Protein AF-A0AAI9SBZ5-F1 (afdb_monomer)

Mean predicted aligned error: 10.15 Å

Structure (mmCIF, N/CA/C/O backbone):
data_AF-A0AAI9SBZ5-F1
#
_entry.id   AF-A0AAI9SBZ5-F1
#
loop_
_atom_site.group_PDB
_atom_site.id
_atom_site.type_symbol
_atom_site.label_atom_id
_atom_site.label_alt_id
_atom_site.label_comp_id
_atom_site.label_asym_id
_atom_site.label_entity_id
_atom_site.label_seq_id
_atom_site.pdbx_PDB_ins_code
_atom_site.Cartn_x
_atom_site.Cartn_y
_atom_site.Cartn_z
_atom_site.occupancy
_atom_site.B_iso_or_equiv
_atom_site.auth_seq_id
_atom_site.auth_comp_id
_atom_site.auth_asym_id
_atom_site.auth_atom_id
_atom_site.pdbx_PDB_model_num
ATOM 1 N N . MET A 1 1 ? 6.860 -4.756 23.949 1.00 45.50 1 MET A N 1
ATOM 2 C CA . MET A 1 1 ? 6.058 -4.020 22.954 1.00 45.50 1 MET A CA 1
ATOM 3 C C . MET A 1 1 ? 4.605 -4.224 23.353 1.00 45.50 1 MET A C 1
ATOM 5 O O . MET A 1 1 ? 4.250 -5.373 23.582 1.00 45.50 1 MET A O 1
ATOM 9 N N . LEU A 1 2 ? 3.843 -3.156 23.608 1.00 44.38 2 LEU A N 1
ATOM 10 C CA . LEU A 1 2 ? 2.419 -3.269 23.959 1.00 44.38 2 LEU A CA 1
ATOM 11 C C . LEU A 1 2 ? 1.653 -3.797 22.742 1.00 44.38 2 LEU A C 1
ATOM 13 O O . LEU A 1 2 ? 1.823 -3.271 21.646 1.00 44.38 2 LEU A O 1
ATOM 17 N N . ASP A 1 3 ? 0.843 -4.833 22.937 1.00 57.66 3 ASP A N 1
ATOM 18 C CA . ASP A 1 3 ? -0.005 -5.394 21.890 1.00 57.66 3 ASP A CA 1
ATOM 19 C C . ASP A 1 3 ? -1.358 -4.677 21.885 1.00 57.66 3 ASP A C 1
ATOM 21 O O . ASP A 1 3 ? -2.302 -5.066 22.573 1.00 57.66 3 ASP A O 1
ATOM 25 N N . PHE A 1 4 ? -1.426 -3.578 21.136 1.00 56.62 4 PHE A N 1
ATOM 26 C CA . PHE A 1 4 ? -2.618 -2.738 21.043 1.00 56.62 4 PHE A CA 1
ATOM 27 C C . PHE A 1 4 ? -3.773 -3.382 20.268 1.00 56.62 4 PHE A C 1
ATOM 29 O O . PHE A 1 4 ? -4.880 -2.847 20.298 1.00 56.62 4 PHE A O 1
ATOM 36 N N . SER 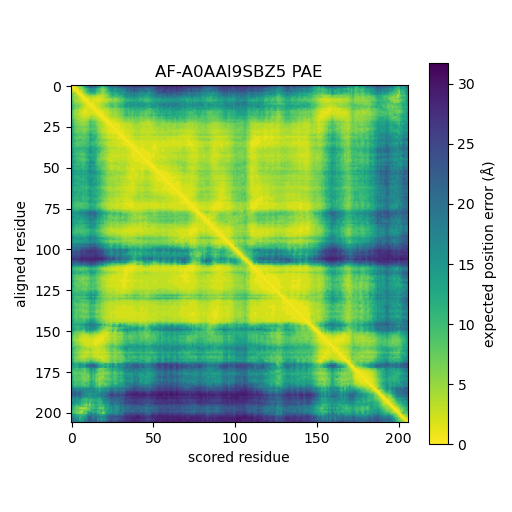A 1 5 ? -3.570 -4.552 19.648 1.00 60.62 5 SER A N 1
ATOM 37 C CA . SER A 1 5 ? -4.677 -5.339 19.091 1.00 60.62 5 SER A CA 1
ATOM 38 C C . SER A 1 5 ? -5.675 -5.788 20.174 1.00 60.62 5 SER A C 1
ATOM 40 O O . SER A 1 5 ? -6.826 -6.105 19.871 1.00 60.62 5 SER A O 1
ATOM 42 N N . HIS A 1 6 ? -5.268 -5.729 21.449 1.00 65.62 6 HIS A N 1
ATOM 43 C CA . HIS A 1 6 ? -6.081 -6.054 22.620 1.00 65.62 6 HIS A CA 1
ATOM 44 C C . HIS A 1 6 ? -6.719 -4.845 23.318 1.00 65.62 6 HIS A C 1
ATOM 46 O O . HIS A 1 6 ? -7.415 -5.027 24.316 1.00 65.62 6 HIS A O 1
ATOM 52 N N . TYR A 1 7 ? -6.505 -3.622 22.828 1.00 66.75 7 TYR A N 1
ATOM 53 C CA . TYR A 1 7 ? -6.977 -2.400 23.484 1.00 66.75 7 TYR A CA 1
ATOM 54 C C . TYR A 1 7 ? -8.002 -1.656 22.626 1.00 66.75 7 TYR A C 1
ATOM 56 O O . TYR A 1 7 ? -8.009 -1.752 21.395 1.00 66.75 7 TYR A O 1
ATOM 64 N N . ALA A 1 8 ? -8.885 -0.918 23.293 1.00 72.94 8 ALA A N 1
ATOM 65 C CA . ALA A 1 8 ? -9.834 -0.016 22.661 1.00 72.94 8 ALA A CA 1
ATOM 66 C C . ALA A 1 8 ? -9.993 1.265 23.489 1.00 72.94 8 ALA A C 1
ATOM 68 O O . ALA A 1 8 ? -9.807 1.267 24.709 1.00 72.94 8 ALA A O 1
ATOM 69 N N . LEU A 1 9 ? -10.352 2.344 22.802 1.00 73.94 9 LEU A N 1
ATOM 70 C CA . LEU A 1 9 ? -10.737 3.614 23.398 1.00 73.94 9 LEU A CA 1
ATOM 71 C C . LEU A 1 9 ? -12.258 3.732 23.377 1.00 73.94 9 LEU A C 1
ATOM 73 O O . LEU A 1 9 ? -12.892 3.444 22.362 1.00 73.94 9 LEU A O 1
ATOM 77 N N . TYR A 1 10 ? -12.830 4.168 24.493 1.00 75.06 10 TYR A N 1
ATOM 78 C CA . TYR A 1 10 ? -14.265 4.404 24.634 1.00 75.06 10 TYR A CA 1
ATOM 79 C C . TYR A 1 10 ? -14.520 5.878 24.893 1.00 75.06 10 TYR A C 1
ATOM 81 O O . TYR A 1 10 ? -13.834 6.477 25.723 1.00 75.06 10 TYR A O 1
ATOM 89 N N . ASP A 1 11 ? -15.514 6.444 24.214 1.00 71.75 11 ASP A N 1
ATOM 90 C CA . ASP A 1 11 ? -15.977 7.786 24.550 1.00 71.75 11 ASP A CA 1
ATOM 91 C C . ASP A 1 11 ? -16.523 7.824 25.989 1.00 71.75 11 ASP A C 1
ATOM 93 O O . ASP A 1 11 ? -16.971 6.817 26.547 1.00 71.75 11 ASP A O 1
ATOM 97 N N . SER A 1 12 ? -16.520 9.007 26.602 1.00 69.88 12 SER A N 1
ATOM 98 C CA . SER A 1 12 ? -16.965 9.196 27.990 1.00 69.88 12 SER A CA 1
ATOM 99 C C . SER A 1 12 ? -18.407 8.735 28.247 1.00 69.88 12 SER A C 1
ATOM 101 O O . SER A 1 12 ? -18.726 8.268 29.343 1.00 69.88 12 SER A O 1
ATOM 103 N N . ALA A 1 13 ? -19.275 8.815 27.233 1.00 76.19 13 ALA A N 1
ATOM 104 C CA . ALA A 1 13 ? -20.656 8.347 27.299 1.00 76.19 13 ALA A CA 1
ATOM 105 C C . ALA A 1 13 ? -20.814 6.832 27.048 1.00 76.19 13 ALA A C 1
ATOM 107 O O . ALA A 1 13 ? -21.916 6.308 27.216 1.00 76.19 13 ALA A O 1
ATOM 1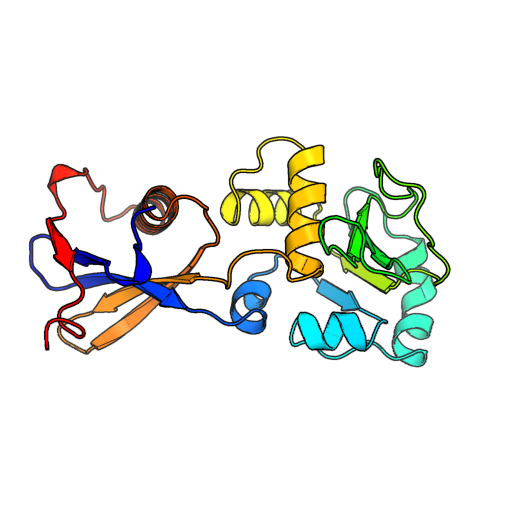08 N N . ARG A 1 14 ? -19.737 6.121 26.679 1.00 78.44 14 ARG A N 1
ATOM 109 C CA . ARG A 1 14 ? -19.717 4.696 26.302 1.00 78.44 14 ARG A CA 1
ATOM 110 C C . ARG A 1 14 ? -20.734 4.341 25.219 1.00 78.44 14 ARG A C 1
ATOM 112 O O . ARG A 1 14 ? -21.387 3.300 25.271 1.00 78.44 14 ARG A O 1
ATOM 119 N N . THR A 1 15 ? -20.860 5.219 24.236 1.00 80.38 15 THR A N 1
ATOM 120 C CA . THR A 1 15 ? -21.692 5.024 23.048 1.00 80.38 15 THR A CA 1
ATOM 121 C C . THR A 1 15 ? -20.878 4.585 21.839 1.00 80.38 15 THR A C 1
ATOM 123 O O . THR A 1 15 ? -21.418 3.948 20.939 1.00 80.38 15 THR A O 1
ATOM 126 N N . MET A 1 16 ? -19.576 4.861 21.829 1.00 81.75 16 MET A N 1
ATOM 127 C CA . MET A 1 16 ? -18.678 4.574 20.723 1.00 81.75 16 MET A CA 1
ATOM 128 C C . MET A 1 16 ? -17.388 3.916 21.210 1.00 81.75 16 MET A C 1
ATOM 130 O O . MET A 1 16 ? -16.866 4.218 22.284 1.00 81.75 16 MET A O 1
ATOM 134 N N . ARG A 1 17 ? -16.856 3.018 20.382 1.00 83.69 17 ARG A N 1
ATOM 135 C CA . ARG A 1 17 ? -15.583 2.330 20.605 1.00 83.69 17 ARG A CA 1
ATOM 136 C C . ARG A 1 17 ? -14.678 2.522 19.402 1.00 83.69 17 ARG A C 1
ATOM 138 O O . ARG A 1 17 ? -15.061 2.161 18.292 1.00 83.69 17 ARG A O 1
ATOM 145 N N . LEU A 1 18 ? -13.473 3.022 19.636 1.00 78.44 18 LEU A N 1
ATOM 146 C CA . LEU A 1 18 ? -12.398 3.055 18.656 1.00 78.44 18 LEU A CA 1
ATOM 147 C C . LEU A 1 18 ? -11.423 1.908 18.958 1.00 78.44 18 LEU A C 1
ATOM 149 O O . LEU A 1 18 ? -10.797 1.887 20.019 1.00 78.44 18 LEU A O 1
ATOM 153 N N . SER A 1 19 ? -11.312 0.933 18.058 1.00 79.06 19 SER A N 1
ATOM 154 C CA . SER A 1 19 ? -10.429 -0.231 18.222 1.00 79.06 19 SER A CA 1
ATOM 155 C C . SER A 1 19 ? -9.527 -0.446 17.014 1.00 79.06 19 SER A C 1
ATOM 157 O O . SER A 1 19 ? -9.854 -0.029 15.907 1.00 79.06 19 SER A O 1
ATOM 159 N N . LEU A 1 20 ? -8.383 -1.101 17.220 1.00 78.06 20 LEU A N 1
ATOM 160 C CA . LEU A 1 20 ? -7.529 -1.564 16.126 1.00 78.06 20 LEU A CA 1
ATOM 161 C C . LEU A 1 20 ? -7.879 -3.001 15.767 1.00 78.06 20 LEU A C 1
ATOM 163 O O . LEU A 1 20 ? -7.735 -3.895 16.600 1.00 78.06 20 LEU A O 1
ATOM 167 N N . GLU A 1 21 ? -8.309 -3.224 14.532 1.00 79.88 21 GLU A N 1
ATOM 168 C CA . GLU A 1 21 ? -8.659 -4.545 14.012 1.00 79.88 21 GLU A CA 1
ATOM 169 C C . GLU A 1 21 ? -7.714 -4.961 12.881 1.00 79.88 21 GLU A C 1
ATOM 171 O O . GLU A 1 21 ? -7.281 -4.104 12.108 1.00 79.88 21 GLU A O 1
ATOM 17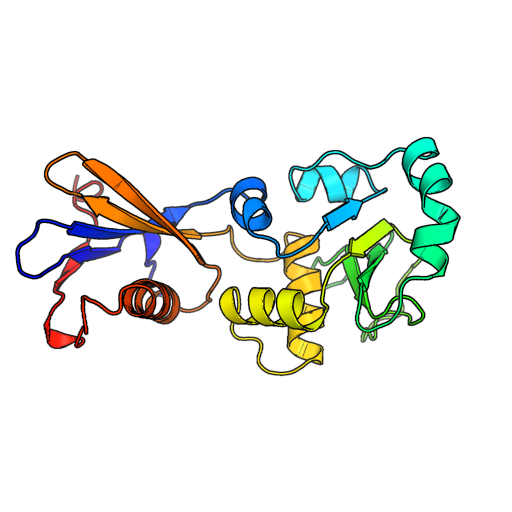6 N N . PRO A 1 22 ? -7.392 -6.258 12.730 1.00 76.62 22 PRO A N 1
ATOM 177 C CA . PRO A 1 22 ? -6.674 -6.742 11.561 1.00 76.62 22 PRO A CA 1
ATOM 178 C C . PRO A 1 22 ? -7.433 -6.411 10.274 1.00 76.62 22 PRO A C 1
ATOM 180 O O . PRO A 1 22 ? -8.653 -6.534 10.183 1.00 76.62 22 PRO A O 1
ATOM 183 N N . MET A 1 23 ? -6.688 -6.042 9.247 1.00 78.00 23 MET A N 1
ATOM 184 C CA . MET A 1 23 ? -7.193 -5.721 7.924 1.00 78.00 23 MET A CA 1
ATOM 185 C C . MET A 1 23 ? -6.448 -6.567 6.880 1.00 78.00 23 MET A C 1
ATOM 187 O O . MET A 1 23 ? -5.359 -7.091 7.117 1.00 78.00 23 MET A O 1
ATOM 191 N N . THR A 1 24 ? -7.041 -6.744 5.702 1.00 78.56 24 THR A N 1
ATOM 192 C CA . THR A 1 24 ? -6.391 -7.385 4.548 1.00 78.56 24 THR A CA 1
ATOM 193 C C . THR A 1 24 ? -5.631 -6.363 3.697 1.00 78.56 24 THR A C 1
ATOM 195 O O . THR A 1 24 ? -5.916 -5.167 3.718 1.00 78.56 24 THR A O 1
ATOM 1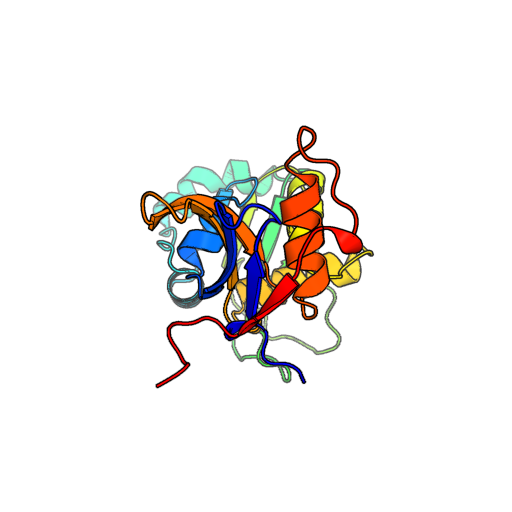98 N N . ARG A 1 25 ? -4.658 -6.810 2.891 1.00 78.50 25 ARG A N 1
ATOM 199 C CA . ARG A 1 25 ? -3.960 -5.907 1.953 1.00 78.50 25 ARG A CA 1
ATOM 200 C C . ARG A 1 25 ? -4.906 -5.296 0.922 1.00 78.50 25 ARG A C 1
ATOM 202 O O . ARG A 1 25 ? -4.781 -4.111 0.651 1.00 78.50 25 ARG A O 1
ATOM 209 N N . THR A 1 26 ? -5.877 -6.060 0.431 1.00 80.94 26 THR A N 1
ATOM 210 C CA . THR A 1 26 ? -6.901 -5.563 -0.494 1.00 80.94 26 THR A CA 1
ATOM 211 C C . THR A 1 26 ? -7.697 -4.408 0.111 1.00 80.94 26 THR A C 1
ATOM 213 O O . THR A 1 26 ? -7.870 -3.388 -0.542 1.00 80.94 26 THR A O 1
ATOM 216 N N . GLN A 1 27 ? -8.124 -4.522 1.374 1.00 80.19 27 GLN A N 1
ATOM 217 C CA . GLN A 1 27 ? -8.826 -3.435 2.071 1.00 80.19 27 GLN A CA 1
ATOM 218 C C . GLN A 1 27 ? -7.941 -2.194 2.254 1.00 80.19 27 GLN A C 1
ATOM 220 O O . GLN A 1 27 ? -8.405 -1.082 2.045 1.00 80.19 27 GLN A O 1
ATOM 225 N N . MET A 1 28 ? -6.662 -2.376 2.591 1.00 80.50 28 MET A N 1
ATOM 226 C CA . MET A 1 28 ? -5.713 -1.266 2.727 1.00 80.50 28 MET A CA 1
ATOM 227 C C . MET A 1 28 ? -5.476 -0.541 1.394 1.00 80.50 28 MET A C 1
ATOM 229 O O . MET A 1 28 ? -5.396 0.682 1.364 1.00 80.50 28 MET A O 1
ATOM 233 N N . LEU A 1 29 ? -5.355 -1.289 0.294 1.00 84.00 29 LEU A N 1
ATOM 234 C CA . LEU A 1 29 ? -5.126 -0.734 -1.042 1.00 84.00 29 LEU A CA 1
ATOM 235 C C . LEU A 1 29 ? -6.395 -0.149 -1.678 1.00 84.00 29 LEU A C 1
ATOM 237 O O . LEU A 1 29 ? -6.288 0.526 -2.694 1.00 84.00 29 LEU A O 1
ATOM 241 N N . ALA A 1 30 ? -7.576 -0.372 -1.096 1.00 83.38 30 ALA A N 1
ATOM 242 C CA . ALA A 1 30 ? -8.823 0.201 -1.602 1.00 83.38 30 ALA A CA 1
ATOM 243 C C . ALA A 1 30 ? -8.851 1.740 -1.523 1.00 83.38 30 ALA A C 1
ATOM 245 O O . ALA A 1 30 ? -9.545 2.362 -2.320 1.00 83.38 30 ALA A O 1
ATOM 246 N N . ASP A 1 31 ? -8.088 2.338 -0.598 1.00 81.31 31 ASP A N 1
ATOM 247 C CA . ASP A 1 31 ? -7.909 3.796 -0.460 1.00 81.31 31 ASP A CA 1
ATOM 248 C C . ASP A 1 31 ? -6.599 4.295 -1.105 1.00 81.31 31 ASP A C 1
ATOM 250 O O . ASP A 1 31 ? -6.110 5.381 -0.797 1.00 81.31 31 ASP A O 1
ATOM 254 N N . PHE A 1 32 ? -5.957 3.489 -1.960 1.00 88.50 32 PHE A N 1
ATOM 255 C CA . PHE A 1 32 ? -4.760 3.938 -2.667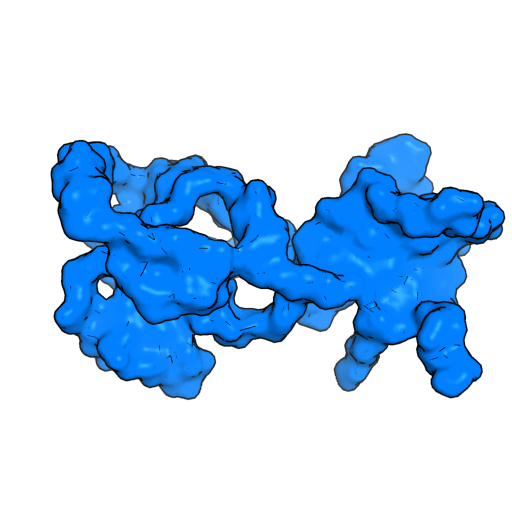 1.00 88.50 32 PHE A CA 1
ATOM 256 C C . PHE A 1 32 ? -5.128 5.085 -3.634 1.00 88.50 32 PHE A C 1
ATOM 258 O O . PHE A 1 32 ? -6.029 4.903 -4.457 1.00 88.50 32 PHE A O 1
ATOM 265 N N . PRO A 1 33 ? -4.456 6.253 -3.577 1.00 90.50 33 PRO A N 1
ATOM 266 C CA . PRO A 1 33 ? -4.822 7.435 -4.360 1.00 90.50 33 PRO A CA 1
ATOM 267 C C . PRO A 1 33 ? -4.266 7.345 -5.789 1.00 90.50 33 PRO A C 1
ATOM 269 O O . PRO A 1 33 ? -3.404 8.119 -6.203 1.00 90.50 33 PRO A O 1
ATOM 272 N N . GLY A 1 34 ? -4.721 6.346 -6.539 1.00 92.69 34 GLY A N 1
ATOM 273 C CA . GLY A 1 34 ? -4.271 6.103 -7.901 1.00 92.69 34 GLY A CA 1
ATOM 274 C C . GLY A 1 34 ? -4.616 4.710 -8.405 1.00 92.69 34 GLY A C 1
ATOM 275 O O . GLY A 1 34 ? -5.402 3.970 -7.816 1.00 92.69 34 GLY A O 1
ATOM 276 N N . GLU A 1 35 ? -3.991 4.342 -9.511 1.00 94.06 35 GLU A N 1
ATOM 277 C CA . GLU A 1 35 ? -4.101 3.031 -10.124 1.00 94.06 35 GLU A CA 1
ATOM 278 C C . GLU A 1 35 ? -2.852 2.189 -9.844 1.00 94.06 35 GLU A C 1
ATOM 280 O O . GLU A 1 35 ? -1.718 2.660 -9.938 1.00 94.06 35 GLU A O 1
ATOM 285 N N . ILE A 1 36 ? -3.061 0.909 -9.538 1.00 92.81 36 ILE A N 1
ATOM 286 C CA . ILE A 1 36 ? -1.993 -0.070 -9.338 1.00 92.81 36 ILE A CA 1
ATOM 287 C C . ILE A 1 36 ? -2.018 -1.049 -10.514 1.00 92.81 36 ILE A C 1
ATOM 289 O O . ILE A 1 36 ? -2.935 -1.860 -10.631 1.00 92.81 36 ILE A O 1
ATOM 293 N N . VAL A 1 37 ? -0.987 -1.018 -11.358 1.00 92.75 37 VAL A N 1
ATOM 294 C CA . VAL A 1 37 ? -0.857 -1.907 -12.521 1.00 92.75 37 VAL A CA 1
ATOM 295 C C . VAL A 1 37 ? 0.323 -2.840 -12.301 1.00 92.75 37 VAL A C 1
ATOM 297 O O . VAL A 1 37 ? 1.464 -2.407 -12.401 1.00 92.75 37 VAL A O 1
ATOM 300 N N . ILE A 1 38 ? 0.081 -4.124 -12.023 1.00 92.19 38 ILE A N 1
ATOM 301 C CA . ILE A 1 38 ? 1.145 -5.104 -11.743 1.00 92.19 38 ILE A CA 1
ATOM 302 C C . ILE A 1 38 ? 1.131 -6.215 -12.784 1.00 92.19 38 ILE A C 1
ATOM 304 O O . ILE A 1 38 ? 0.167 -6.964 -12.871 1.00 92.19 38 ILE A O 1
ATOM 308 N N . SER A 1 39 ? 2.218 -6.374 -13.534 1.00 89.62 39 SER A N 1
ATOM 309 C CA . SER A 1 39 ? 2.371 -7.449 -14.523 1.00 89.62 39 SER A CA 1
ATOM 310 C C . SER A 1 39 ? 2.854 -8.767 -13.907 1.00 89.62 39 SER A C 1
ATOM 312 O O . SER A 1 39 ? 2.684 -9.835 -14.491 1.00 89.62 39 SER A O 1
ATOM 314 N N . SER A 1 40 ? 3.462 -8.721 -12.718 1.00 87.12 40 SER A N 1
ATOM 315 C CA . SER A 1 40 ? 3.978 -9.908 -12.030 1.00 87.12 40 SER A CA 1
ATOM 316 C C . SER A 1 40 ? 2.881 -10.672 -11.279 1.00 87.12 40 SER A C 1
ATOM 318 O O . SER A 1 40 ? 2.355 -10.150 -10.290 1.00 87.12 40 SER A O 1
ATOM 320 N N . PRO A 1 41 ? 2.601 -11.944 -11.631 1.00 86.44 41 PRO A N 1
ATOM 321 C CA . PRO A 1 41 ? 1.595 -12.747 -10.934 1.00 86.44 41 PRO A CA 1
ATOM 322 C C . PRO A 1 41 ? 1.902 -12.949 -9.447 1.00 86.44 41 PRO A C 1
ATOM 324 O O . PRO A 1 41 ? 0.997 -12.942 -8.616 1.00 86.44 41 PRO A O 1
ATOM 327 N N . LEU A 1 42 ? 3.185 -13.097 -9.095 1.00 83.00 42 LEU A N 1
ATOM 328 C CA . LEU A 1 42 ? 3.612 -13.271 -7.705 1.00 83.00 42 LEU A CA 1
ATOM 329 C C . LEU A 1 42 ? 3.317 -12.023 -6.869 1.00 83.00 42 LEU A C 1
ATOM 331 O O . LEU A 1 42 ? 2.831 -12.134 -5.743 1.00 83.00 42 LEU A O 1
ATOM 335 N N . LEU A 1 43 ? 3.633 -10.842 -7.407 1.00 85.19 43 LEU A N 1
ATOM 336 C CA . LEU A 1 43 ? 3.410 -9.586 -6.703 1.00 85.19 43 LEU A CA 1
ATOM 337 C C . LEU A 1 43 ? 1.910 -9.287 -6.600 1.00 85.19 43 LEU A C 1
ATOM 339 O O . LEU A 1 43 ? 1.437 -8.991 -5.508 1.00 85.19 43 LEU A O 1
ATOM 343 N N . ALA A 1 44 ? 1.154 -9.464 -7.686 1.00 87.38 44 ALA A N 1
ATOM 344 C CA . ALA A 1 44 ? -0.295 -9.274 -7.693 1.00 87.38 44 ALA A CA 1
ATOM 345 C C . ALA A 1 44 ? -0.995 -10.161 -6.647 1.00 87.38 44 ALA A C 1
ATOM 347 O O . ALA A 1 44 ? -1.758 -9.669 -5.814 1.00 87.38 44 ALA A O 1
ATOM 348 N N . ALA A 1 45 ? -0.624 -11.446 -6.577 1.00 84.25 45 ALA A N 1
ATOM 349 C CA . ALA A 1 45 ? -1.139 -12.366 -5.564 1.00 84.25 45 ALA A CA 1
ATOM 350 C C . ALA A 1 45 ? -0.821 -11.915 -4.125 1.00 84.25 45 ALA A C 1
ATOM 352 O O . ALA A 1 45 ? -1.655 -12.064 -3.234 1.00 84.25 45 ALA A O 1
ATOM 353 N N . ARG A 1 46 ? 0.363 -11.335 -3.875 1.00 81.12 46 ARG A N 1
ATOM 354 C CA . ARG A 1 46 ? 0.729 -10.803 -2.548 1.00 81.12 46 ARG A CA 1
ATOM 3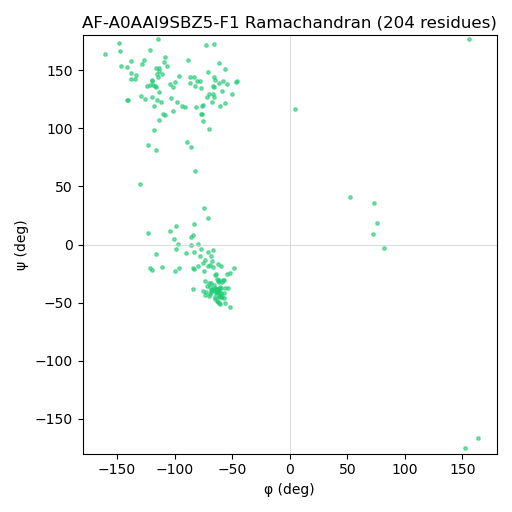55 C C . ARG A 1 46 ? -0.042 -9.546 -2.171 1.00 81.12 46 ARG A C 1
ATOM 357 O O . ARG A 1 46 ? -0.308 -9.349 -0.985 1.00 81.12 46 ARG A O 1
ATOM 364 N N . LEU A 1 47 ? -0.377 -8.713 -3.150 1.00 80.06 47 LEU A N 1
ATOM 365 C CA . LEU A 1 47 ? -1.183 -7.507 -2.958 1.00 80.06 47 LEU A CA 1
ATOM 366 C C . LEU A 1 47 ? -2.680 -7.818 -2.866 1.00 80.06 47 LEU A C 1
ATOM 368 O O . LEU A 1 47 ? -3.431 -7.013 -2.322 1.00 80.06 47 LEU A O 1
ATOM 372 N N . GLY A 1 48 ? -3.099 -8.997 -3.332 1.00 81.25 48 GLY A N 1
ATOM 373 C CA . GLY A 1 48 ? -4.507 -9.366 -3.420 1.00 81.25 48 GLY A CA 1
ATOM 374 C C . GLY A 1 48 ? -5.222 -8.627 -4.551 1.00 81.25 48 GLY A C 1
ATOM 375 O O . GLY A 1 48 ? -6.380 -8.250 -4.381 1.00 81.25 48 GLY A O 1
ATOM 376 N N . CYS A 1 49 ? -4.524 -8.391 -5.667 1.00 83.81 49 CYS A N 1
ATOM 377 C CA . CYS A 1 49 ? -5.070 -7.839 -6.906 1.00 83.81 49 CYS A CA 1
ATOM 378 C C . CYS A 1 49 ? -4.839 -8.797 -8.086 1.00 83.81 49 CYS A C 1
ATOM 380 O O . CYS A 1 49 ? -4.081 -9.766 -7.986 1.00 83.81 49 CYS A O 1
ATOM 382 N N . GLU A 1 50 ? -5.509 -8.539 -9.209 1.00 89.19 50 GLU A N 1
ATOM 383 C CA . GLU A 1 50 ? -5.290 -9.286 -10.449 1.00 89.19 50 GLU A CA 1
ATOM 384 C C . GLU A 1 50 ? -4.048 -8.771 -11.185 1.00 89.19 50 GLU A C 1
ATOM 386 O O . GLU A 1 50 ? -3.787 -7.568 -11.231 1.00 89.19 50 GLU A O 1
ATOM 391 N N . ALA A 1 51 ? -3.269 -9.690 -11.760 1.00 91.31 51 ALA A N 1
ATOM 392 C CA . ALA A 1 51 ? -2.118 -9.321 -12.574 1.00 91.31 51 ALA A CA 1
ATOM 393 C C . ALA A 1 51 ? -2.574 -8.845 -13.959 1.00 91.31 51 ALA A C 1
ATOM 395 O O . ALA A 1 51 ? -3.372 -9.513 -14.616 1.00 91.31 51 ALA A O 1
ATOM 396 N N . ALA A 1 52 ? -2.011 -7.733 -14.426 1.00 90.75 52 ALA A N 1
ATOM 397 C CA . ALA A 1 52 ? -2.176 -7.264 -15.791 1.00 90.75 52 ALA A CA 1
ATOM 398 C C . ALA A 1 52 ? -1.477 -8.228 -16.758 1.00 90.75 52 ALA A C 1
ATOM 400 O O . ALA A 1 52 ? -0.272 -8.474 -16.655 1.00 90.75 52 ALA A O 1
ATOM 401 N N . ASP A 1 53 ? -2.234 -8.771 -17.708 1.00 88.75 53 ASP A N 1
ATOM 402 C CA . ASP A 1 53 ? -1.677 -9.638 -18.739 1.00 88.75 53 ASP A CA 1
ATOM 403 C C . ASP A 1 53 ? -0.852 -8.854 -19.779 1.00 88.75 53 ASP A C 1
ATOM 405 O O . ASP A 1 53 ? -0.806 -7.619 -19.809 1.00 88.75 53 ASP A O 1
ATOM 409 N N . ALA A 1 54 ? -0.168 -9.590 -20.655 1.00 86.06 54 ALA A N 1
ATOM 410 C CA . ALA A 1 54 ? 0.684 -8.995 -21.679 1.00 86.06 54 ALA A CA 1
ATOM 411 C C . ALA A 1 54 ? -0.094 -8.098 -22.661 1.00 86.06 54 ALA A C 1
ATOM 413 O O . ALA A 1 54 ? 0.467 -7.126 -23.166 1.00 86.06 54 ALA A O 1
ATOM 414 N N . GLU A 1 55 ? -1.368 -8.396 -22.931 1.00 88.62 55 GLU A N 1
ATOM 415 C CA . GLU A 1 55 ? -2.190 -7.608 -23.850 1.00 88.62 55 GLU A CA 1
ATOM 416 C C . GLU A 1 55 ? -2.594 -6.273 -23.214 1.00 88.62 55 GLU A C 1
ATOM 418 O O . GLU A 1 55 ? -2.474 -5.224 -23.848 1.00 88.62 55 GLU A O 1
ATOM 423 N N . ALA A 1 56 ? -3.001 -6.291 -21.943 1.00 87.25 56 ALA A N 1
ATOM 424 C CA . ALA A 1 56 ? -3.306 -5.107 -21.154 1.00 87.25 56 ALA A CA 1
ATOM 425 C C . ALA A 1 56 ? -2.086 -4.186 -21.035 1.00 87.25 56 ALA A C 1
ATOM 427 O O . ALA A 1 56 ? -2.199 -2.983 -21.286 1.00 87.25 56 ALA A O 1
ATOM 428 N N . MET A 1 57 ? -0.911 -4.755 -20.745 1.00 89.00 57 MET A N 1
ATOM 429 C CA . MET A 1 57 ? 0.341 -3.996 -20.691 1.00 89.00 57 MET A CA 1
ATOM 430 C C . MET A 1 57 ? 0.707 -3.399 -22.057 1.00 89.00 57 MET A C 1
ATOM 432 O O . MET A 1 57 ? 1.123 -2.245 -22.142 1.00 89.00 57 MET A O 1
ATOM 436 N N . GLN A 1 58 ? 0.522 -4.155 -23.143 1.00 87.50 58 GLN A N 1
ATOM 437 C CA . GLN A 1 58 ? 0.826 -3.683 -24.494 1.00 87.50 58 GLN A CA 1
ATOM 438 C C . GLN A 1 58 ? -0.142 -2.585 -24.962 1.00 87.50 58 GLN A C 1
ATOM 440 O O . GLN A 1 58 ? 0.291 -1.648 -25.634 1.00 87.50 58 GLN A O 1
ATOM 445 N N . ARG A 1 59 ? -1.427 -2.661 -24.593 1.00 91.88 59 ARG A N 1
ATOM 446 C CA . ARG A 1 59 ? -2.451 -1.658 -24.939 1.00 91.88 59 ARG A CA 1
ATOM 447 C C . ARG A 1 59 ? -2.153 -0.283 -24.339 1.00 91.88 59 ARG A C 1
ATOM 449 O O . ARG A 1 59 ? -2.507 0.726 -24.937 1.00 91.88 59 ARG A O 1
ATOM 456 N N . ARG A 1 60 ? -1.481 -0.254 -23.187 1.00 92.06 60 ARG A N 1
ATOM 457 C CA . ARG A 1 60 ? -1.128 0.962 -22.437 1.00 92.06 60 ARG A CA 1
ATOM 458 C C . ARG A 1 60 ? 0.340 1.356 -22.569 1.00 92.06 60 ARG A C 1
ATOM 460 O O . ARG A 1 60 ? 0.827 2.225 -21.860 1.00 92.06 60 ARG A O 1
ATOM 467 N N . ARG A 1 61 ? 1.070 0.742 -23.500 1.00 88.69 61 ARG A N 1
ATOM 468 C CA . ARG A 1 61 ? 2.508 0.980 -23.666 1.00 88.69 61 ARG A CA 1
ATOM 469 C C . ARG A 1 61 ? 2.857 2.452 -23.910 1.00 88.69 61 ARG A C 1
ATOM 471 O O . ARG A 1 61 ? 3.857 2.918 -23.376 1.00 88.69 61 ARG A O 1
ATOM 478 N N . GLU A 1 62 ? 2.078 3.149 -24.737 1.00 89.75 62 GLU A N 1
ATOM 479 C CA . GLU A 1 62 ? 2.305 4.572 -25.041 1.00 89.75 62 GLU A CA 1
ATOM 480 C C . GLU A 1 62 ? 2.033 5.459 -23.825 1.00 89.75 62 GLU A C 1
ATOM 482 O O . GLU A 1 62 ? 2.802 6.375 -23.560 1.00 89.75 62 GLU A O 1
ATOM 487 N N . GLU A 1 63 ? 0.996 5.133 -23.052 1.00 91.94 63 GLU A N 1
ATOM 488 C CA . GLU A 1 63 ? 0.690 5.789 -21.781 1.00 91.94 63 GLU A CA 1
ATOM 489 C C . GLU A 1 63 ? 1.848 5.614 -20.793 1.00 91.94 63 GLU A C 1
ATOM 491 O O . GLU A 1 63 ? 2.377 6.602 -20.299 1.00 91.94 63 GLU A O 1
ATOM 496 N N . PHE A 1 64 ? 2.316 4.379 -20.577 1.00 90.12 64 PHE A N 1
ATOM 497 C CA . PHE A 1 64 ? 3.423 4.104 -19.655 1.00 90.12 64 PHE A CA 1
ATOM 498 C C . PHE A 1 64 ? 4.732 4.787 -20.057 1.00 90.12 64 PHE A C 1
ATOM 500 O O . PHE A 1 64 ? 5.525 5.138 -19.191 1.00 90.12 64 PHE A O 1
ATOM 507 N N . ALA A 1 65 ? 4.970 4.964 -21.358 1.00 87.44 65 ALA A N 1
ATOM 508 C CA . ALA A 1 65 ? 6.147 5.661 -21.866 1.00 87.44 65 ALA A CA 1
ATOM 509 C C . ALA A 1 65 ? 6.064 7.190 -21.714 1.00 87.44 65 ALA A C 1
ATOM 511 O O . ALA A 1 65 ? 7.084 7.858 -21.860 1.00 87.44 65 ALA A O 1
ATOM 512 N N . ALA A 1 66 ? 4.871 7.736 -21.469 1.00 90.19 66 ALA A N 1
ATOM 513 C CA . ALA A 1 66 ? 4.637 9.162 -21.268 1.00 90.19 66 ALA A CA 1
ATOM 514 C C . ALA A 1 66 ? 4.531 9.556 -19.783 1.00 90.19 66 ALA A C 1
ATOM 516 O O . ALA A 1 66 ? 4.390 10.742 -19.496 1.00 90.19 66 ALA A O 1
ATOM 517 N N . LEU A 1 67 ? 4.572 8.586 -18.859 1.00 91.75 67 LEU A N 1
ATOM 518 C CA . LEU A 1 67 ? 4.547 8.838 -17.418 1.00 91.75 67 LEU A CA 1
ATOM 519 C C . LEU A 1 67 ? 5.824 9.554 -16.968 1.00 91.75 67 LEU A C 1
ATOM 521 O O . LEU A 1 67 ? 6.927 9.159 -17.340 1.00 91.75 67 LEU A O 1
ATOM 525 N N . ASP A 1 68 ? 5.658 10.559 -16.117 1.00 93.00 68 ASP A N 1
ATOM 526 C CA . ASP A 1 68 ? 6.739 11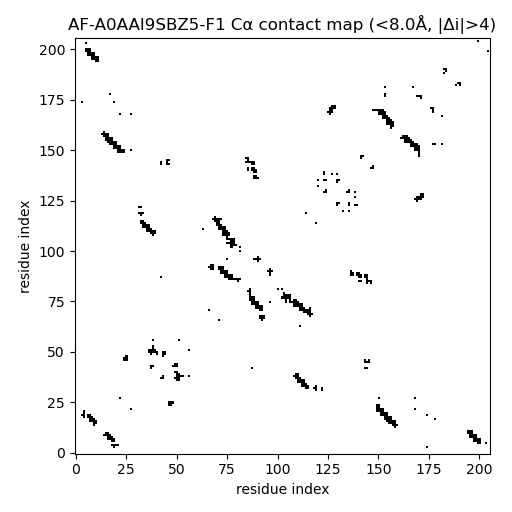.359 -15.544 1.00 93.00 68 ASP A CA 1
ATOM 527 C C . ASP A 1 68 ? 6.848 11.169 -14.021 1.00 93.00 68 ASP A C 1
ATOM 529 O O . ASP A 1 68 ? 6.065 10.455 -13.388 1.00 93.00 68 ASP A O 1
ATOM 533 N N . GLU A 1 69 ? 7.848 11.810 -13.418 1.00 91.88 69 GLU A N 1
ATOM 534 C CA . GLU A 1 69 ? 8.138 11.706 -11.982 1.00 91.88 69 GLU A CA 1
ATOM 535 C C . GLU A 1 69 ? 7.071 12.350 -11.081 1.00 91.88 69 GLU A C 1
ATOM 537 O O . GLU A 1 69 ? 7.114 12.162 -9.867 1.00 91.88 69 GLU A O 1
ATOM 542 N N . GLU A 1 70 ? 6.119 13.102 -11.642 1.00 94.19 70 GLU A N 1
ATOM 543 C CA . GLU A 1 70 ? 5.015 13.713 -10.893 1.00 94.19 70 GLU A CA 1
ATOM 544 C C . GLU A 1 70 ? 3.739 12.854 -10.936 1.00 94.19 70 GLU A C 1
ATOM 546 O O . GLU A 1 70 ? 2.870 12.989 -10.066 1.00 94.19 70 GLU A O 1
ATOM 551 N N . SER A 1 71 ? 3.630 11.957 -11.920 1.00 93.31 71 SER A N 1
ATOM 552 C CA . SER A 1 71 ? 2.406 11.216 -12.254 1.00 93.31 71 SER A CA 1
ATOM 553 C C . SER A 1 71 ? 2.487 9.704 -12.063 1.00 93.31 71 SER A C 1
ATOM 555 O O . SER A 1 71 ? 1.463 9.021 -12.182 1.00 93.31 71 SER A O 1
ATOM 557 N N . ALA A 1 72 ? 3.666 9.151 -11.776 1.00 94.25 72 ALA A N 1
ATOM 558 C CA . ALA A 1 72 ? 3.774 7.737 -11.463 1.00 94.25 72 ALA A CA 1
ATOM 559 C C . ALA A 1 72 ? 5.050 7.352 -10.722 1.00 94.25 72 ALA A C 1
ATOM 561 O O . ALA A 1 72 ? 6.083 8.015 -10.774 1.00 94.25 72 ALA A O 1
ATOM 562 N N . PHE A 1 73 ? 4.994 6.159 -10.141 1.00 94.12 73 PHE A N 1
ATOM 563 C CA . PHE A 1 73 ? 6.174 5.378 -9.826 1.00 94.12 73 PHE A CA 1
ATOM 564 C C . PHE A 1 73 ? 6.244 4.106 -10.662 1.00 94.12 73 PHE A C 1
ATOM 566 O O . PHE A 1 73 ? 5.230 3.500 -11.020 1.00 94.12 73 PHE A O 1
ATOM 573 N N . ARG A 1 74 ? 7.465 3.636 -10.900 1.00 92.00 74 ARG A N 1
ATOM 574 C CA . ARG A 1 74 ? 7.734 2.344 -11.523 1.00 92.00 74 ARG A CA 1
ATOM 575 C C . ARG A 1 74 ? 8.076 1.299 -10.479 1.00 92.00 74 ARG A C 1
ATOM 577 O O . ARG A 1 74 ? 8.814 1.562 -9.531 1.00 92.00 74 ARG A O 1
ATOM 584 N N . VAL A 1 75 ? 7.554 0.095 -10.689 1.00 91.75 75 VAL A N 1
ATOM 585 C CA . VAL A 1 75 ? 7.793 -1.059 -9.825 1.00 91.75 75 VAL A CA 1
ATOM 586 C C . VAL A 1 75 ? 8.799 -1.997 -10.482 1.00 91.75 75 VAL A C 1
ATOM 588 O O . VAL A 1 75 ? 8.627 -2.462 -11.615 1.00 91.75 75 VAL A O 1
ATOM 591 N N . TRP A 1 76 ? 9.846 -2.307 -9.736 1.00 88.38 76 TRP A N 1
ATOM 592 C CA . TRP A 1 76 ? 10.906 -3.236 -10.095 1.00 88.38 76 TRP A CA 1
ATOM 593 C C . TRP A 1 76 ? 10.819 -4.470 -9.214 1.00 88.38 76 TRP A C 1
ATOM 595 O O . TRP A 1 76 ? 10.443 -4.378 -8.046 1.00 88.38 76 TRP A O 1
ATOM 605 N N . LEU A 1 77 ? 11.175 -5.626 -9.766 1.00 83.88 77 LEU A N 1
ATOM 606 C CA . LEU A 1 77 ? 11.264 -6.868 -9.009 1.00 83.88 77 LEU A CA 1
ATOM 607 C C . LEU A 1 77 ? 12.682 -7.400 -9.034 1.00 83.88 77 LEU A C 1
ATOM 609 O O . LEU A 1 77 ? 13.316 -7.447 -10.088 1.00 83.88 77 LEU A O 1
ATOM 613 N N . ASN A 1 78 ? 13.127 -7.864 -7.876 1.00 78.25 78 ASN A N 1
ATOM 614 C CA . ASN A 1 78 ? 14.327 -8.668 -7.771 1.00 78.25 78 ASN A CA 1
ATOM 615 C C . ASN A 1 78 ? 13.961 -10.142 -8.002 1.00 78.25 78 ASN A C 1
ATOM 617 O O . ASN A 1 78 ? 12.931 -10.620 -7.514 1.00 78.25 78 ASN A O 1
ATOM 621 N N . ARG A 1 79 ? 14.791 -10.878 -8.748 1.00 69.62 79 ARG A N 1
ATOM 622 C CA . ARG A 1 79 ? 14.579 -12.322 -8.964 1.00 69.62 79 ARG A CA 1
ATOM 623 C C . ARG A 1 79 ? 14.652 -13.125 -7.668 1.00 69.62 79 ARG A C 1
ATOM 625 O O . ARG A 1 79 ? 13.963 -14.134 -7.534 1.00 69.62 79 ARG A O 1
ATOM 632 N N . THR A 1 80 ? 15.468 -12.662 -6.728 1.00 73.88 80 THR A N 1
ATOM 633 C CA . THR A 1 80 ? 15.613 -13.240 -5.390 1.00 73.88 80 THR A CA 1
ATOM 634 C C . THR A 1 80 ? 15.235 -12.177 -4.361 1.00 73.88 80 THR A C 1
ATOM 636 O O . THR A 1 80 ? 15.574 -11.015 -4.573 1.00 73.88 80 THR A O 1
ATOM 639 N N . PRO A 1 81 ? 14.542 -12.514 -3.257 1.00 75.31 81 PRO A N 1
ATOM 640 C CA . PRO A 1 81 ? 14.347 -11.558 -2.172 1.00 75.31 81 PRO A CA 1
ATOM 641 C C . PRO A 1 81 ? 15.689 -11.003 -1.686 1.00 75.31 81 PRO A C 1
ATOM 643 O O . PRO A 1 81 ? 16.649 -11.762 -1.542 1.00 75.31 81 PRO A O 1
ATOM 646 N N . ALA A 1 82 ? 15.751 -9.700 -1.421 1.00 78.38 82 ALA A N 1
ATOM 647 C CA . ALA A 1 82 ? 16.909 -9.096 -0.776 1.00 78.38 82 ALA A CA 1
ATOM 648 C C . ALA A 1 82 ? 17.067 -9.591 0.661 1.00 78.38 82 ALA A C 1
ATOM 650 O O . ALA A 1 82 ? 16.206 -10.287 1.211 1.00 78.38 82 ALA A O 1
ATOM 651 N N . ARG A 1 83 ? 18.177 -9.213 1.295 1.00 76.75 83 ARG A N 1
ATOM 652 C CA . ARG A 1 83 ? 18.498 -9.643 2.658 1.00 76.75 83 ARG A CA 1
ATOM 653 C C . ARG A 1 83 ? 17.431 -9.266 3.691 1.00 76.75 83 ARG A C 1
ATOM 655 O O . ARG A 1 83 ? 17.236 -9.992 4.663 1.00 76.75 83 ARG A O 1
ATOM 662 N N . ASP A 1 84 ? 16.730 -8.160 3.472 1.00 76.31 84 ASP A N 1
ATOM 663 C CA . ASP A 1 84 ? 15.609 -7.692 4.296 1.00 76.31 84 ASP A CA 1
ATOM 664 C C . ASP A 1 84 ? 14.246 -8.299 3.895 1.00 76.31 84 ASP A C 1
ATOM 666 O O . ASP A 1 84 ? 13.201 -7.918 4.424 1.00 76.31 84 ASP A O 1
ATOM 670 N N . GLY A 1 85 ? 14.251 -9.255 2.964 1.00 79.06 85 GLY A N 1
ATOM 671 C CA . GLY A 1 85 ? 13.078 -9.967 2.472 1.00 79.06 85 GLY A CA 1
ATOM 672 C C . GLY A 1 85 ? 12.280 -9.226 1.398 1.00 79.06 85 GLY A C 1
ATOM 673 O O . GLY A 1 85 ? 11.319 -9.805 0.880 1.00 79.06 85 GLY A O 1
ATOM 674 N N . ARG A 1 86 ? 12.648 -7.986 1.034 1.00 85.19 86 ARG A N 1
ATOM 675 C CA . ARG A 1 86 ? 11.962 -7.243 -0.033 1.00 85.19 86 ARG A CA 1
ATOM 676 C C . ARG A 1 86 ? 12.141 -7.936 -1.375 1.00 85.19 86 ARG A C 1
ATOM 678 O O . ARG A 1 86 ? 13.206 -8.454 -1.695 1.00 85.19 86 ARG A O 1
ATOM 685 N N . ILE A 1 87 ? 11.082 -7.916 -2.175 1.00 84.00 87 ILE A N 1
ATOM 686 C CA . ILE A 1 87 ? 11.106 -8.426 -3.552 1.00 84.00 87 ILE A CA 1
ATOM 687 C C . ILE A 1 87 ? 10.776 -7.346 -4.576 1.00 84.00 87 ILE A C 1
ATOM 689 O O . ILE A 1 87 ? 11.129 -7.506 -5.739 1.00 84.00 87 ILE A O 1
ATOM 693 N N . ALA A 1 88 ? 10.098 -6.278 -4.152 1.00 88.50 88 ALA A N 1
ATOM 694 C CA . ALA A 1 88 ? 9.624 -5.190 -4.985 1.00 88.50 88 ALA A CA 1
ATOM 695 C C . ALA A 1 88 ? 10.235 -3.866 -4.534 1.00 88.50 88 ALA A C 1
ATOM 697 O O . ALA A 1 88 ? 10.367 -3.613 -3.334 1.00 88.50 88 ALA A O 1
ATOM 698 N N . TYR A 1 89 ? 10.568 -3.031 -5.511 1.00 89.44 89 TYR A N 1
ATOM 699 C CA . TYR A 1 89 ? 11.208 -1.738 -5.318 1.00 89.44 89 TYR A CA 1
ATOM 700 C C . TYR A 1 89 ? 10.521 -0.690 -6.165 1.00 89.44 89 TYR A C 1
ATOM 702 O O . TYR A 1 89 ? 10.112 -0.968 -7.292 1.00 89.44 89 TYR A O 1
ATOM 710 N N . VAL A 1 90 ? 10.408 0.507 -5.611 1.00 91.31 90 VAL A N 1
ATOM 711 C CA . VAL A 1 90 ? 9.718 1.624 -6.241 1.00 91.31 90 VAL A CA 1
ATOM 712 C C . VAL A 1 90 ? 10.703 2.748 -6.513 1.00 91.31 90 VAL A C 1
ATOM 714 O O . VAL A 1 90 ? 11.537 3.064 -5.667 1.00 91.31 90 VAL A O 1
ATOM 717 N N . SER A 1 91 ? 10.609 3.338 -7.699 1.00 90.69 91 SER A N 1
ATOM 718 C CA . SER A 1 91 ? 11.406 4.493 -8.111 1.00 90.69 91 SER A CA 1
ATOM 719 C C . SER A 1 91 ? 10.625 5.381 -9.074 1.00 90.69 91 SER A C 1
ATOM 721 O O . SER A 1 91 ? 9.536 5.017 -9.529 1.00 90.69 91 SER A O 1
ATOM 723 N N . ALA A 1 92 ? 11.194 6.540 -9.406 1.00 89.56 92 ALA A N 1
ATOM 724 C CA . ALA A 1 92 ? 10.721 7.353 -10.520 1.00 89.56 92 ALA A CA 1
ATOM 725 C C . ALA A 1 92 ? 10.707 6.542 -11.841 1.00 89.56 92 ALA A C 1
ATOM 727 O O . ALA A 1 92 ? 11.529 5.628 -11.995 1.00 89.56 92 ALA A O 1
ATOM 728 N N . PRO A 1 93 ? 9.812 6.852 -12.801 1.00 86.62 93 PRO A N 1
ATOM 729 C CA . PRO A 1 93 ? 9.609 6.040 -14.007 1.00 86.62 93 PRO A CA 1
ATOM 730 C C . PRO A 1 93 ? 10.874 5.752 -14.829 1.00 86.62 93 PRO A C 1
ATOM 732 O O . PRO A 1 93 ? 11.068 4.622 -15.305 1.00 86.62 93 PRO A O 1
ATOM 735 N N . ASP A 1 94 ? 11.754 6.749 -14.912 1.00 82.44 94 ASP A N 1
ATOM 736 C CA . ASP A 1 94 ? 12.986 6.723 -15.705 1.00 82.44 94 ASP A CA 1
ATOM 737 C C . ASP A 1 94 ? 14.252 6.442 -14.886 1.00 82.44 94 ASP A C 1
ATOM 739 O O . ASP A 1 94 ? 15.359 6.423 -15.426 1.00 82.44 94 ASP A O 1
ATOM 743 N N . SER A 1 95 ? 14.102 6.162 -13.590 1.00 83.75 95 SER A N 1
ATOM 744 C CA . SER A 1 95 ? 15.221 5.882 -12.693 1.00 83.75 95 SER A CA 1
ATOM 745 C C . SER A 1 95 ? 15.187 4.445 -12.190 1.00 83.75 95 SER A C 1
ATOM 747 O O . SER A 1 95 ? 14.126 3.883 -11.910 1.00 83.75 95 SER A O 1
ATOM 749 N N . LEU A 1 96 ? 16.366 3.847 -12.025 1.00 81.31 96 LEU A N 1
ATOM 750 C CA . LEU A 1 96 ? 16.495 2.638 -11.215 1.00 81.31 96 LEU A CA 1
ATOM 751 C C . LEU A 1 96 ? 16.313 3.003 -9.733 1.00 81.31 96 LEU A C 1
ATOM 753 O O . LEU A 1 96 ? 16.659 4.116 -9.335 1.00 81.31 96 LEU A O 1
ATOM 757 N N . PRO A 1 97 ? 15.763 2.097 -8.913 1.00 82.06 97 PRO A N 1
ATOM 758 C CA . PRO A 1 97 ? 15.660 2.330 -7.482 1.00 82.06 97 PRO A CA 1
ATOM 759 C C . PRO A 1 97 ? 17.060 2.393 -6.871 1.00 82.06 97 PRO A C 1
ATOM 761 O O . PRO A 1 97 ? 17.917 1.564 -7.186 1.00 82.06 97 PRO A O 1
ATOM 764 N N . ASP A 1 98 ? 17.274 3.371 -5.994 1.00 78.19 98 ASP A N 1
ATOM 765 C CA . ASP A 1 98 ? 18.501 3.479 -5.211 1.00 78.19 98 ASP A CA 1
ATOM 766 C C . ASP A 1 98 ? 18.464 2.441 -4.084 1.00 78.19 98 ASP A C 1
ATOM 768 O O . ASP A 1 98 ? 17.596 2.472 -3.204 1.00 78.19 98 ASP A O 1
ATOM 772 N N . VAL A 1 99 ? 19.347 1.452 -4.168 1.00 74.44 99 VAL A N 1
ATOM 773 C CA . VAL A 1 99 ? 19.401 0.323 -3.241 1.00 74.44 99 VAL A CA 1
ATOM 774 C C . VAL A 1 99 ? 20.848 0.013 -2.888 1.00 74.44 99 VAL A C 1
ATOM 776 O O . VAL A 1 99 ? 21.739 0.084 -3.726 1.00 74.44 99 VAL A O 1
ATOM 779 N N . GLU A 1 100 ? 21.072 -0.352 -1.627 1.00 67.00 100 GLU A N 1
ATOM 780 C CA . GLU A 1 100 ? 22.416 -0.584 -1.079 1.00 67.00 100 GLU A CA 1
ATOM 781 C C . GLU A 1 100 ? 23.095 -1.860 -1.618 1.00 67.00 100 GLU A C 1
ATOM 783 O O . GLU A 1 100 ? 24.311 -2.007 -1.505 1.00 67.00 100 GLU A O 1
ATOM 788 N N . GLU A 1 101 ? 22.327 -2.794 -2.186 1.00 65.94 101 GLU A N 1
ATOM 789 C CA . GLU A 1 101 ? 22.807 -4.082 -2.710 1.00 65.94 101 GLU A CA 1
ATOM 790 C C . GLU A 1 101 ? 22.805 -4.083 -4.251 1.00 65.94 101 GLU A C 1
ATOM 792 O O . GLU A 1 101 ? 22.004 -3.380 -4.853 1.00 65.94 101 GLU A O 1
ATOM 797 N N . GLU A 1 102 ? 23.658 -4.889 -4.903 1.00 65.62 102 GLU A N 1
ATOM 798 C CA . GLU A 1 102 ? 23.601 -5.123 -6.359 1.00 65.62 102 GLU A CA 1
ATOM 799 C C . GLU A 1 102 ? 22.432 -6.069 -6.704 1.00 65.62 102 GLU A C 1
ATOM 801 O O . GLU A 1 102 ? 22.517 -7.272 -6.440 1.00 65.62 102 GLU A O 1
ATOM 806 N N . PRO A 1 103 ? 21.326 -5.585 -7.283 1.00 64.25 103 PRO A N 1
ATOM 807 C CA . PRO A 1 103 ? 20.098 -6.367 -7.397 1.00 64.25 103 PRO A CA 1
ATOM 808 C C . PRO A 1 103 ? 20.018 -7.047 -8.764 1.00 64.25 103 PRO A C 1
ATOM 810 O O . PRO A 1 103 ? 20.397 -6.472 -9.787 1.00 64.25 103 PRO A O 1
ATOM 813 N N . ASP A 1 104 ? 19.452 -8.255 -8.818 1.00 63.97 104 ASP A N 1
ATOM 814 C CA . ASP A 1 104 ? 19.193 -8.937 -10.089 1.00 63.97 104 ASP A CA 1
ATOM 815 C C . ASP A 1 104 ? 17.836 -8.486 -10.653 1.00 63.97 104 ASP A C 1
ATOM 817 O O . ASP A 1 104 ? 16.797 -9.135 -10.474 1.00 63.97 104 ASP A O 1
ATOM 821 N N . TRP A 1 105 ? 17.862 -7.349 -11.355 1.00 64.56 105 TRP A N 1
ATOM 822 C CA . TRP A 1 105 ? 16.721 -6.722 -12.039 1.00 64.56 105 TRP A CA 1
ATOM 823 C C . TRP A 1 105 ? 16.306 -7.422 -13.336 1.00 64.56 105 TRP A C 1
ATOM 825 O O . TRP A 1 105 ? 15.853 -6.785 -14.288 1.00 64.56 105 TRP A O 1
ATOM 835 N N . GLY A 1 106 ? 16.486 -8.736 -13.428 1.00 50.81 106 GLY A N 1
ATOM 836 C CA . GLY A 1 106 ? 16.355 -9.478 -14.675 1.00 50.81 106 GLY A CA 1
ATOM 837 C C . GLY A 1 106 ? 14.934 -9.639 -15.236 1.00 50.81 106 GLY A C 1
ATOM 838 O O . GLY A 1 106 ? 14.710 -10.591 -15.989 1.00 50.81 106 GLY A O 1
ATOM 839 N N . ILE A 1 107 ? 13.991 -8.759 -14.878 1.00 51.00 107 ILE A N 1
ATOM 840 C CA . ILE A 1 107 ? 12.638 -8.656 -15.435 1.00 51.00 107 ILE A CA 1
ATOM 841 C C . ILE A 1 107 ? 12.390 -7.188 -15.825 1.00 51.00 107 ILE A C 1
ATOM 843 O O . ILE A 1 107 ? 12.564 -6.279 -15.015 1.00 51.00 107 ILE A O 1
ATOM 847 N N . SER A 1 108 ? 11.962 -6.947 -17.067 1.00 56.06 108 SER A N 1
ATOM 848 C CA . SER A 1 108 ? 11.357 -5.672 -17.479 1.00 56.06 108 SER A CA 1
ATOM 849 C C . SER A 1 108 ? 10.255 -5.288 -16.489 1.00 56.06 108 SER A C 1
ATOM 851 O O . SER A 1 108 ? 9.432 -6.152 -16.229 1.00 56.06 108 SER A O 1
ATOM 853 N N . SER A 1 109 ? 10.254 -4.056 -15.954 1.00 61.72 109 SER A N 1
ATOM 854 C CA . SER A 1 109 ? 9.209 -3.459 -15.085 1.00 61.72 109 SER A CA 1
ATOM 855 C C . SER A 1 109 ? 8.058 -4.392 -14.680 1.00 61.72 109 SER A C 1
ATOM 857 O O . SER A 1 109 ? 7.239 -4.816 -15.499 1.00 61.72 109 SER A O 1
ATOM 859 N N . ALA A 1 110 ? 7.950 -4.641 -13.382 1.00 76.94 110 ALA A N 1
ATOM 860 C CA . ALA A 1 110 ? 6.887 -5.461 -12.826 1.00 76.94 110 ALA A CA 1
ATOM 861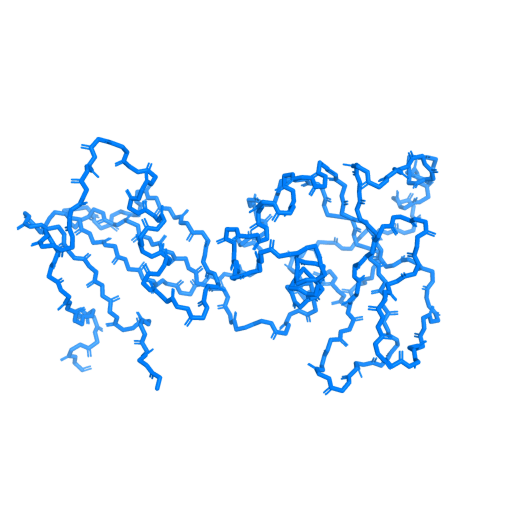 C C . ALA A 1 110 ? 5.540 -4.736 -12.726 1.00 76.94 110 ALA A C 1
ATOM 863 O O . ALA A 1 110 ? 4.560 -5.349 -12.296 1.00 76.94 110 ALA A O 1
ATOM 864 N N . GLY A 1 111 ? 5.494 -3.449 -13.077 1.00 89.44 111 GLY A N 1
ATOM 865 C CA . GLY A 1 111 ? 4.301 -2.632 -12.964 1.00 89.44 111 GLY A CA 1
ATOM 866 C C . GLY A 1 111 ? 4.564 -1.142 -12.769 1.00 89.44 111 GLY A C 1
ATOM 867 O O . GLY A 1 111 ? 5.711 -0.684 -12.756 1.00 89.44 111 GLY A O 1
ATOM 868 N N . PHE A 1 112 ? 3.469 -0.417 -12.567 1.00 92.62 112 PHE A N 1
ATOM 869 C CA . PHE A 1 112 ? 3.412 1.018 -12.318 1.00 92.62 112 PHE A CA 1
ATOM 870 C C . PHE A 1 112 ? 2.394 1.324 -11.213 1.00 92.62 112 PHE A C 1
ATOM 872 O O . PHE A 1 112 ? 1.381 0.635 -11.076 1.00 92.62 112 PHE A O 1
ATOM 879 N N . LEU A 1 113 ? 2.673 2.370 -10.441 1.00 94.50 113 LEU A N 1
ATOM 880 C CA . LEU A 1 113 ? 1.714 3.042 -9.571 1.00 94.50 113 LEU A CA 1
ATOM 881 C C . LEU A 1 113 ? 1.411 4.392 -10.220 1.00 94.50 113 LEU A C 1
ATOM 883 O O . LEU A 1 113 ? 2.316 5.215 -10.308 1.00 94.50 113 LEU A O 1
ATOM 887 N N . ILE A 1 114 ? 0.197 4.599 -10.717 1.00 94.88 114 ILE A N 1
ATOM 888 C CA . ILE A 1 114 ? -0.148 5.737 -11.579 1.00 94.88 114 ILE A CA 1
ATOM 889 C C . ILE A 1 114 ? -1.095 6.663 -10.819 1.00 94.88 114 ILE A C 1
ATOM 891 O O . ILE A 1 114 ? -2.149 6.233 -10.360 1.00 94.88 114 ILE A O 1
ATOM 895 N N . GLY A 1 115 ? -0.723 7.927 -10.669 1.00 93.81 115 GLY A N 1
ATOM 896 C CA . GLY A 1 115 ? -1.441 8.907 -9.858 1.00 93.81 115 GLY A CA 1
ATOM 897 C C . GLY A 1 115 ? -0.514 10.030 -9.407 1.00 93.81 115 GLY A C 1
ATOM 898 O O . GLY A 1 115 ? 0.687 9.994 -9.663 1.00 93.81 115 GLY A O 1
ATOM 899 N N . SER A 1 116 ? -1.049 11.037 -8.715 1.00 95.50 116 SER A N 1
ATOM 900 C CA . SER A 1 116 ? -0.205 12.116 -8.198 1.00 95.50 116 SER A CA 1
ATOM 901 C C . SER A 1 116 ? 0.829 11.553 -7.222 1.00 95.50 116 SER A C 1
ATOM 903 O O . SER A 1 116 ? 0.478 11.018 -6.168 1.00 95.50 116 SER A O 1
ATOM 905 N N . VAL A 1 117 ? 2.116 11.716 -7.535 1.00 94.12 117 VAL A N 1
ATOM 906 C CA . VAL A 1 117 ? 3.210 11.288 -6.652 1.00 94.12 117 VAL A CA 1
ATOM 907 C C . VAL A 1 117 ? 3.120 11.975 -5.289 1.00 94.12 117 VAL A C 1
ATOM 909 O O . VAL A 1 117 ? 3.435 11.356 -4.271 1.00 94.12 117 VAL A O 1
ATOM 912 N N . ALA A 1 118 ? 2.620 13.211 -5.241 1.00 94.00 118 ALA A N 1
ATOM 913 C CA . ALA A 1 118 ? 2.364 13.921 -3.994 1.00 94.00 118 ALA A CA 1
ATOM 914 C C . ALA A 1 118 ? 1.263 13.243 -3.158 1.00 94.00 118 ALA A C 1
ATOM 916 O O . ALA A 1 118 ? 1.465 13.018 -1.966 1.00 94.00 118 ALA A O 1
ATOM 917 N N . GLU A 1 119 ? 0.136 12.866 -3.768 1.00 93.38 119 GLU A N 1
ATOM 918 C CA . GLU A 1 119 ? -0.965 12.190 -3.065 1.00 93.38 119 GLU A CA 1
ATOM 919 C C . GLU A 1 119 ? -0.578 10.776 -2.619 1.00 93.38 119 GLU A C 1
ATOM 921 O O . GLU A 1 119 ? -0.863 10.389 -1.486 1.00 93.38 119 GLU A O 1
ATOM 926 N N . ILE A 1 120 ? 0.131 10.022 -3.465 1.00 94.06 120 ILE A N 1
ATOM 927 C CA . ILE A 1 120 ? 0.668 8.701 -3.111 1.00 94.06 120 ILE A CA 1
ATOM 928 C C . ILE A 1 120 ? 1.659 8.827 -1.952 1.00 94.06 120 ILE A C 1
ATOM 930 O O . ILE A 1 120 ? 1.598 8.047 -1.003 1.00 94.06 120 ILE A O 1
ATOM 934 N N . SER A 1 121 ? 2.548 9.821 -1.993 1.00 91.38 121 SER A N 1
ATOM 935 C CA . SER A 1 121 ? 3.495 10.085 -0.906 1.00 91.38 121 SER A CA 1
ATOM 936 C C . SER A 1 121 ? 2.769 10.420 0.390 1.00 91.38 121 SER A C 1
ATOM 938 O O . SER A 1 121 ? 3.094 9.855 1.427 1.00 91.38 121 SER A O 1
ATOM 940 N N . GLU A 1 122 ? 1.752 11.279 0.337 1.00 87.62 122 GLU A N 1
ATOM 941 C CA . GLU A 1 122 ? 0.943 11.622 1.507 1.00 87.62 122 GLU A CA 1
ATOM 942 C C . GLU A 1 122 ? 0.188 10.406 2.053 1.00 87.62 122 GLU A C 1
ATOM 944 O O . GLU A 1 122 ? 0.121 10.201 3.261 1.00 87.62 122 GLU A O 1
ATOM 949 N N . TRP A 1 123 ? -0.321 9.530 1.184 1.00 87.00 123 TRP A N 1
ATOM 950 C CA . TRP A 1 123 ? -0.881 8.251 1.608 1.00 87.00 123 TRP A CA 1
ATOM 951 C C . TRP A 1 123 ? 0.161 7.387 2.330 1.00 87.00 123 TRP A C 1
ATOM 953 O O . TRP A 1 123 ? -0.127 6.893 3.415 1.00 87.00 123 TRP A O 1
ATOM 963 N N . VAL A 1 124 ? 1.396 7.275 1.829 1.00 86.38 124 VAL A N 1
ATOM 964 C CA . VAL A 1 124 ? 2.471 6.545 2.532 1.00 86.38 124 VAL A CA 1
ATOM 965 C C . VAL A 1 124 ? 2.788 7.178 3.891 1.00 86.38 124 VAL A C 1
ATOM 967 O O . VAL A 1 124 ? 2.941 6.445 4.867 1.00 86.38 124 VAL A O 1
ATOM 970 N N . LYS A 1 125 ? 2.827 8.511 3.990 1.00 83.12 125 LYS A N 1
ATOM 971 C CA . LYS A 1 125 ? 3.037 9.233 5.260 1.00 83.12 125 LYS A CA 1
ATOM 972 C C . LYS A 1 125 ? 1.893 9.041 6.253 1.00 83.12 125 LYS A C 1
ATOM 974 O O . LYS A 1 125 ? 2.119 8.967 7.449 1.00 83.12 125 LYS A O 1
ATOM 979 N N . ARG A 1 126 ? 0.646 8.939 5.787 1.00 77.00 126 ARG A N 1
ATOM 980 C CA . ARG A 1 126 ? -0.487 8.588 6.663 1.00 77.00 126 ARG A CA 1
ATOM 981 C C . ARG A 1 126 ? -0.395 7.142 7.142 1.00 77.00 126 ARG A C 1
ATOM 983 O O . ARG A 1 126 ? -0.812 6.824 8.250 1.00 77.00 126 ARG A O 1
ATOM 990 N N . MET A 1 127 ? 0.143 6.264 6.299 1.00 74.19 127 MET A N 1
ATOM 991 C CA . MET A 1 127 ? 0.247 4.836 6.581 1.00 74.19 127 MET A CA 1
ATOM 992 C C . MET A 1 127 ? 1.463 4.457 7.435 1.00 74.19 127 MET A C 1
ATOM 994 O O . MET A 1 127 ? 1.455 3.367 8.009 1.00 74.19 127 MET A O 1
ATOM 998 N N . THR A 1 128 ? 2.501 5.296 7.489 1.00 75.44 128 THR A N 1
ATOM 999 C CA . THR A 1 128 ? 3.828 4.992 8.056 1.00 75.44 128 THR A CA 1
ATOM 1000 C C . THR A 1 128 ? 4.460 6.231 8.691 1.00 75.44 128 THR A C 1
ATOM 1002 O O . THR A 1 128 ? 4.049 7.337 8.396 1.00 75.44 128 THR A O 1
ATOM 1005 N N . ASP A 1 129 ? 5.521 6.085 9.483 1.00 70.81 129 ASP A N 1
ATOM 1006 C CA . ASP A 1 129 ? 6.231 7.242 10.064 1.00 70.81 129 ASP A CA 1
ATOM 1007 C C . ASP A 1 129 ? 7.269 7.871 9.104 1.00 70.81 129 ASP A C 1
ATOM 1009 O O . ASP A 1 129 ? 8.188 8.561 9.540 1.00 70.81 129 ASP A O 1
ATOM 1013 N N . ALA A 1 130 ? 7.186 7.589 7.799 1.00 82.19 130 ALA A N 1
ATOM 1014 C CA . ALA A 1 130 ? 8.103 8.156 6.815 1.00 82.19 130 ALA A CA 1
ATOM 1015 C C . ALA A 1 130 ? 7.837 9.657 6.633 1.00 82.19 130 ALA A C 1
ATOM 1017 O O . ALA A 1 130 ? 6.709 10.056 6.366 1.00 82.19 130 ALA A O 1
ATOM 1018 N N . ASP A 1 131 ? 8.872 10.487 6.719 1.00 83.00 131 ASP A N 1
ATOM 1019 C CA . ASP A 1 131 ? 8.772 11.947 6.613 1.00 83.00 131 ASP A CA 1
ATOM 1020 C C . ASP A 1 131 ? 9.619 12.532 5.469 1.00 83.00 131 ASP A C 1
ATOM 1022 O O . ASP A 1 131 ? 9.315 13.618 4.966 1.00 83.00 131 ASP A O 1
ATOM 1026 N N . ASP A 1 132 ? 10.620 11.787 4.995 1.00 89.00 132 ASP A N 1
ATOM 1027 C CA . ASP A 1 132 ? 11.479 12.149 3.870 1.00 89.00 132 ASP A CA 1
ATOM 1028 C C . ASP A 1 132 ? 11.226 11.294 2.601 1.00 89.00 132 ASP A C 1
ATOM 1030 O O . ASP A 1 132 ? 10.747 10.157 2.692 1.00 89.00 132 ASP A O 1
ATOM 1034 N N . PRO A 1 133 ? 11.572 11.795 1.394 1.00 88.69 133 PRO A N 1
ATOM 1035 C CA . PRO A 1 133 ? 11.343 11.079 0.135 1.00 88.69 133 PRO A CA 1
ATOM 1036 C C . PRO A 1 133 ? 11.963 9.675 0.057 1.00 88.69 133 PRO A C 1
ATOM 1038 O O . PRO A 1 133 ? 11.348 8.765 -0.503 1.00 88.69 133 PRO A O 1
ATOM 1041 N N . ALA A 1 134 ? 13.157 9.466 0.618 1.00 88.94 134 ALA A N 1
ATOM 1042 C CA . ALA A 1 134 ? 13.824 8.168 0.568 1.00 88.94 134 ALA A CA 1
ATOM 1043 C C . ALA A 1 134 ? 13.132 7.163 1.499 1.00 88.94 134 ALA A C 1
ATOM 1045 O O . ALA A 1 134 ? 12.904 6.011 1.115 1.00 88.94 134 ALA A O 1
ATOM 1046 N N . SER A 1 135 ? 12.730 7.601 2.695 1.00 87.88 135 SER A N 1
ATOM 1047 C CA . SER A 1 135 ? 11.923 6.784 3.604 1.00 87.88 135 SER A CA 1
ATOM 1048 C C . SER A 1 135 ? 10.558 6.439 3.003 1.00 87.88 135 SER A C 1
ATOM 1050 O O . SER A 1 135 ? 10.137 5.290 3.118 1.00 87.88 135 SER A O 1
ATOM 1052 N N . ILE A 1 136 ? 9.908 7.366 2.290 1.00 90.06 136 ILE A N 1
ATOM 1053 C CA . ILE A 1 136 ? 8.631 7.116 1.597 1.00 90.06 136 ILE A CA 1
ATOM 1054 C C . ILE A 1 136 ? 8.785 6.019 0.540 1.00 90.06 136 ILE A C 1
ATOM 1056 O O . ILE A 1 136 ? 8.035 5.043 0.553 1.00 90.06 136 ILE A O 1
ATOM 1060 N N . LEU A 1 137 ? 9.782 6.121 -0.344 1.00 90.88 137 LEU A N 1
ATOM 1061 C CA . LEU A 1 137 ? 10.031 5.099 -1.369 1.00 90.88 137 LEU A CA 1
ATOM 1062 C C . LEU A 1 137 ? 10.388 3.740 -0.757 1.00 90.88 137 LEU A C 1
ATOM 1064 O O . LEU A 1 137 ? 9.940 2.690 -1.238 1.00 90.88 137 LEU A O 1
ATOM 1068 N N . ARG A 1 138 ? 11.167 3.743 0.330 1.00 87.56 138 ARG A N 1
ATOM 1069 C CA . ARG A 1 138 ? 11.517 2.528 1.073 1.00 87.56 138 ARG A CA 1
ATOM 1070 C C . ARG A 1 138 ? 10.275 1.868 1.665 1.00 87.56 138 ARG A C 1
ATOM 1072 O O . ARG A 1 138 ? 10.091 0.665 1.477 1.00 87.56 138 ARG A O 1
ATOM 1079 N N . GLU A 1 139 ? 9.426 2.626 2.348 1.00 86.94 139 GLU A N 1
ATOM 1080 C CA . GLU A 1 139 ? 8.209 2.096 2.961 1.00 86.94 139 GLU A CA 1
ATOM 1081 C C . GLU A 1 139 ? 7.187 1.651 1.912 1.00 86.94 139 GLU A C 1
ATOM 1083 O O . GLU A 1 139 ? 6.630 0.561 2.031 1.00 86.94 139 GLU A O 1
ATOM 1088 N N . LEU A 1 140 ? 7.035 2.386 0.811 1.00 90.00 140 LEU A N 1
ATOM 1089 C CA . LEU A 1 140 ? 6.209 1.969 -0.322 1.00 90.00 140 LEU A CA 1
ATOM 1090 C C . LEU A 1 140 ? 6.698 0.636 -0.919 1.00 90.00 140 LEU A C 1
ATOM 1092 O O . LEU A 1 140 ? 5.907 -0.280 -1.150 1.00 90.00 140 LEU A O 1
ATOM 1096 N N . SER A 1 141 ? 8.015 0.460 -1.059 1.00 89.81 141 SER A N 1
ATOM 1097 C CA . SER A 1 141 ? 8.629 -0.809 -1.484 1.00 89.81 141 SER A CA 1
ATOM 1098 C C . SER A 1 141 ? 8.364 -1.957 -0.496 1.00 89.81 141 SER A C 1
ATOM 1100 O O . SER A 1 141 ? 8.118 -3.099 -0.904 1.00 89.81 141 SER A O 1
ATOM 1102 N N . ARG A 1 142 ? 8.372 -1.681 0.817 1.00 86.06 142 ARG A N 1
ATOM 1103 C CA . ARG A 1 142 ? 8.045 -2.668 1.866 1.00 86.06 142 ARG A CA 1
ATOM 1104 C C . ARG A 1 142 ? 6.570 -3.050 1.856 1.00 86.06 142 ARG A C 1
ATOM 1106 O O . ARG A 1 142 ? 6.264 -4.242 1.962 1.00 86.06 142 ARG A O 1
ATOM 1113 N N . ILE A 1 143 ? 5.682 -2.066 1.696 1.00 85.12 143 ILE A N 1
ATOM 1114 C CA . ILE A 1 143 ? 4.236 -2.256 1.539 1.00 85.12 143 ILE A CA 1
ATOM 1115 C C . ILE A 1 143 ? 3.980 -3.192 0.359 1.00 85.12 143 ILE A C 1
ATOM 1117 O O . ILE A 1 143 ? 3.315 -4.217 0.536 1.00 85.12 143 ILE A O 1
ATOM 1121 N N . LEU A 1 144 ? 4.583 -2.905 -0.802 1.00 87.19 144 LEU A N 1
ATOM 1122 C CA . LEU A 1 144 ? 4.405 -3.726 -1.997 1.00 87.19 144 LEU A CA 1
ATOM 1123 C C . LEU A 1 144 ? 5.005 -5.131 -1.857 1.00 87.19 144 LEU A C 1
ATOM 1125 O O . LEU A 1 144 ? 4.411 -6.114 -2.291 1.00 87.19 144 LEU A O 1
ATOM 1129 N N . SER A 1 145 ? 6.164 -5.254 -1.208 1.00 84.56 145 SER A N 1
ATOM 1130 C CA . SER A 1 145 ? 6.813 -6.552 -0.979 1.00 84.56 145 SER A CA 1
ATOM 1131 C C . SER A 1 145 ? 6.061 -7.446 0.013 1.00 84.56 145 SER A C 1
ATOM 1133 O O . SER A 1 145 ? 6.305 -8.654 0.065 1.00 84.56 145 SER A O 1
ATOM 1135 N N . GLY A 1 146 ? 5.155 -6.866 0.807 1.00 75.75 146 GLY A N 1
ATOM 1136 C CA . GLY A 1 146 ? 4.472 -7.549 1.897 1.00 75.75 146 GLY A CA 1
ATOM 1137 C C . GLY A 1 146 ? 5.343 -7.755 3.142 1.00 75.75 146 GLY A C 1
ATOM 1138 O O . GLY A 1 146 ? 4.992 -8.586 3.976 1.00 75.75 146 GLY A O 1
ATOM 1139 N N . CYS A 1 147 ? 6.437 -7.000 3.279 1.00 67.56 147 CYS A N 1
ATOM 1140 C CA . CYS A 1 147 ? 7.390 -7.081 4.395 1.00 67.56 147 CYS A CA 1
ATOM 1141 C C . CYS A 1 147 ? 6.986 -6.231 5.615 1.00 67.56 147 CYS A C 1
ATOM 1143 O O . CYS A 1 147 ? 7.723 -6.179 6.597 1.00 67.56 147 CYS A O 1
ATOM 1145 N N . SER A 1 148 ? 5.857 -5.524 5.550 1.00 65.31 148 SER A N 1
ATOM 1146 C CA . SER A 1 148 ? 5.280 -4.793 6.680 1.00 65.31 148 SER A CA 1
ATOM 1147 C C . SER A 1 148 ? 4.370 -5.693 7.524 1.00 65.31 148 SER A C 1
ATOM 1149 O O . SER A 1 148 ? 3.665 -6.551 6.976 1.00 65.31 148 SER A O 1
ATOM 1151 N N . GLU A 1 149 ? 4.370 -5.478 8.849 1.00 63.75 149 GLU A N 1
ATOM 1152 C CA . GLU A 1 149 ? 3.431 -6.101 9.802 1.00 63.75 149 GLU A CA 1
ATOM 1153 C C . GLU A 1 149 ? 1.998 -6.010 9.281 1.00 63.75 149 GLU A C 1
ATOM 1155 O O . GLU A 1 149 ? 1.681 -4.974 8.700 1.00 63.75 149 GLU A O 1
ATOM 1160 N N . PRO A 1 150 ? 1.151 -7.048 9.434 1.00 61.53 150 PRO A N 1
ATOM 1161 C CA . PRO A 1 150 ? -0.186 -7.102 8.837 1.00 61.53 150 PRO A CA 1
ATOM 1162 C C . PRO A 1 150 ? -0.962 -5.790 9.036 1.00 61.53 150 PRO A C 1
ATOM 1164 O O . PRO A 1 150 ? -0.837 -5.168 10.092 1.00 61.53 150 PRO A O 1
ATOM 1167 N N . PRO A 1 151 ? -1.722 -5.332 8.017 1.00 69.31 151 PRO A N 1
ATOM 1168 C CA . PRO A 1 151 ? -2.413 -4.062 8.134 1.00 69.31 151 PRO A CA 1
ATOM 1169 C C . PRO A 1 151 ? -3.392 -4.135 9.288 1.00 69.31 151 PRO A C 1
ATOM 1171 O O . PRO A 1 151 ? -4.083 -5.139 9.426 1.00 69.31 151 PRO A O 1
ATOM 1174 N N . HIS A 1 152 ? -3.474 -3.071 10.071 1.00 76.25 152 HIS A N 1
ATOM 1175 C CA . HIS A 1 152 ? -4.580 -2.876 10.989 1.00 76.25 152 HIS A CA 1
ATOM 1176 C C . HIS A 1 152 ? -5.454 -1.754 10.452 1.00 76.25 152 HIS A C 1
ATOM 1178 O O . HIS A 1 152 ? -5.029 -0.969 9.607 1.00 76.25 152 HIS A O 1
ATOM 1184 N N . ALA A 1 153 ? -6.685 -1.685 10.919 1.00 77.38 153 ALA A N 1
ATOM 1185 C CA . ALA A 1 153 ? -7.528 -0.529 10.742 1.00 77.38 153 ALA A CA 1
ATOM 1186 C C . ALA A 1 153 ? -7.988 -0.040 12.107 1.00 77.38 153 ALA A C 1
ATOM 1188 O O . ALA A 1 153 ? -8.407 -0.848 12.934 1.00 77.38 153 ALA A O 1
ATOM 1189 N N . ALA A 1 154 ? -7.953 1.270 12.326 1.00 78.56 154 ALA A N 1
ATOM 1190 C CA . ALA A 1 154 ? -8.752 1.858 13.386 1.00 78.56 154 ALA A CA 1
ATOM 1191 C C . ALA A 1 154 ? -10.217 1.807 12.935 1.00 78.56 154 ALA A C 1
ATOM 1193 O O . ALA A 1 154 ? -10.542 2.243 11.831 1.00 78.56 154 ALA A O 1
ATOM 1194 N N . GLN A 1 155 ? -11.097 1.243 13.751 1.00 83.19 155 GLN A N 1
ATOM 1195 C CA . GLN A 1 155 ? -12.526 1.149 13.475 1.00 83.19 155 GLN A CA 1
ATOM 1196 C C . GLN A 1 155 ? -13.302 1.880 14.554 1.00 83.19 155 GLN A C 1
ATOM 1198 O O . GLN A 1 155 ? -13.134 1.594 15.739 1.00 83.19 155 GLN A O 1
ATOM 1203 N N . LEU A 1 156 ? -14.173 2.796 14.136 1.00 80.75 156 LEU A N 1
ATOM 1204 C CA . LEU A 1 156 ? -15.148 3.416 15.022 1.00 80.75 156 LEU A CA 1
ATOM 1205 C C . LEU A 1 156 ? -16.433 2.597 14.978 1.00 80.75 156 LEU A C 1
ATOM 1207 O O . LEU A 1 156 ? -17.054 2.469 13.924 1.00 80.75 156 LEU A O 1
ATOM 1211 N N . THR A 1 157 ? -16.825 2.052 16.121 1.00 85.50 157 THR A N 1
ATOM 1212 C CA . THR A 1 157 ? -18.018 1.221 16.282 1.00 85.50 157 THR A CA 1
ATOM 1213 C C . THR A 1 157 ? -19.033 1.936 17.164 1.00 85.50 157 THR A C 1
ATOM 1215 O O . THR A 1 157 ? -18.682 2.385 18.253 1.00 85.50 157 THR A O 1
ATOM 1218 N N . ASP A 1 158 ? -20.289 2.001 16.732 1.00 84.56 158 ASP A N 1
ATOM 1219 C CA . ASP A 1 158 ? -21.420 2.369 17.588 1.00 84.56 158 ASP A CA 1
ATOM 1220 C C . ASP A 1 158 ? -21.767 1.181 18.488 1.00 84.56 158 ASP A C 1
ATOM 1222 O O . ASP A 1 158 ? -22.110 0.104 18.004 1.00 84.56 158 ASP A O 1
ATOM 1226 N N . LEU A 1 159 ? -21.683 1.359 19.803 1.00 84.94 159 LEU A N 1
ATOM 1227 C CA . LEU A 1 159 ? -21.926 0.294 20.775 1.00 84.94 159 LEU A CA 1
ATOM 1228 C C . LEU A 1 159 ? -23.407 -0.052 20.937 1.00 84.94 159 LEU A C 1
ATOM 1230 O O . LEU A 1 159 ? -23.725 -1.160 21.364 1.00 84.94 159 LEU A O 1
ATOM 1234 N N . SER A 1 160 ? -24.320 0.858 20.595 1.00 84.81 160 SER A N 1
ATOM 1235 C CA . SER A 1 160 ? -25.761 0.603 20.682 1.00 84.81 160 SER A CA 1
ATOM 1236 C C . SER A 1 160 ? -26.252 -0.334 19.578 1.00 84.81 160 SER A C 1
ATOM 1238 O O . SER A 1 160 ? -27.182 -1.114 19.790 1.00 84.81 160 SER A O 1
ATOM 1240 N N . THR A 1 161 ? -25.608 -0.281 18.410 1.00 86.81 161 THR A N 1
ATOM 1241 C CA . THR A 1 161 ? -25.968 -1.071 17.225 1.00 86.81 161 THR A CA 1
ATOM 1242 C C . THR A 1 161 ? -24.945 -2.154 16.883 1.00 86.81 161 THR A C 1
ATOM 1244 O O . THR A 1 161 ? -25.272 -3.096 16.164 1.00 86.81 161 THR A O 1
ATOM 1247 N N . GLY A 1 162 ? -23.713 -2.035 17.381 1.00 84.06 162 GLY A N 1
ATOM 1248 C CA . GLY A 1 162 ? -22.568 -2.859 16.989 1.00 84.06 162 GLY A CA 1
ATOM 1249 C C . GLY A 1 162 ? -22.028 -2.543 15.589 1.00 84.06 162 GLY A C 1
ATOM 1250 O O . GLY A 1 162 ? -21.207 -3.298 15.072 1.00 84.06 162 GLY A O 1
ATOM 1251 N N . ALA A 1 163 ? -22.497 -1.471 14.942 1.00 85.25 163 ALA A N 1
ATOM 1252 C CA . ALA A 1 163 ? -22.128 -1.147 13.569 1.00 85.25 163 ALA A CA 1
ATOM 1253 C C . ALA A 1 163 ? -20.784 -0.407 13.495 1.00 85.25 163 ALA A C 1
ATOM 1255 O O . ALA A 1 163 ? -20.546 0.540 14.245 1.00 85.25 163 ALA A O 1
ATOM 1256 N N . VAL A 1 164 ? -19.932 -0.794 12.540 1.00 84.62 164 VAL A N 1
ATOM 1257 C CA . VAL A 1 164 ? -18.725 -0.031 12.187 1.00 84.62 164 VAL A CA 1
ATOM 1258 C C . VAL A 1 164 ? -19.145 1.173 11.350 1.00 84.62 164 VAL A C 1
ATOM 1260 O O . VAL A 1 164 ? -19.627 1.021 10.228 1.00 84.62 164 VAL A O 1
ATOM 1263 N N . ILE A 1 165 ? -18.977 2.367 11.912 1.00 82.19 165 ILE A N 1
ATOM 1264 C CA . ILE A 1 165 ? -19.361 3.634 11.286 1.00 82.19 165 ILE A CA 1
ATOM 1265 C C . ILE A 1 165 ? -18.253 4.121 10.348 1.00 82.19 165 ILE A C 1
ATOM 1267 O O . ILE A 1 165 ? -18.536 4.655 9.279 1.00 82.19 165 ILE A O 1
ATOM 1271 N N . MET A 1 166 ? -16.989 3.939 10.742 1.00 76.81 166 MET A N 1
ATOM 1272 C CA . MET A 1 166 ? -15.820 4.369 9.970 1.00 76.81 166 MET A CA 1
ATOM 1273 C C . MET A 1 166 ? -14.648 3.407 10.154 1.00 76.81 166 MET A C 1
ATOM 1275 O O . MET A 1 166 ? -14.541 2.711 11.165 1.00 76.81 166 MET A O 1
ATOM 1279 N N . THR A 1 167 ? -13.768 3.352 9.157 1.00 76.12 167 THR A N 1
ATOM 1280 C CA . THR A 1 167 ? -12.576 2.500 9.142 1.00 76.12 167 THR A CA 1
ATOM 1281 C C . THR A 1 167 ? -11.423 3.277 8.526 1.00 76.12 167 THR A C 1
ATOM 1283 O O . THR A 1 167 ? -11.532 3.736 7.392 1.00 76.12 167 THR A O 1
ATOM 1286 N N . TRP A 1 168 ? -10.321 3.395 9.259 1.00 73.94 168 TRP A N 1
ATOM 1287 C CA . TRP A 1 168 ? -9.099 4.047 8.799 1.00 73.94 168 TRP A CA 1
ATOM 1288 C C . TRP A 1 168 ? -7.978 3.023 8.712 1.00 73.94 168 TRP A C 1
ATOM 1290 O O . TRP A 1 168 ? -7.689 2.372 9.717 1.00 73.94 168 TRP A O 1
ATOM 1300 N N . PRO A 1 169 ? -7.332 2.862 7.551 1.00 68.00 169 PRO A N 1
ATOM 1301 C CA . PRO A 1 169 ? -6.121 2.072 7.429 1.00 68.00 169 PRO A CA 1
ATOM 1302 C C . PRO A 1 169 ? -5.000 2.579 8.333 1.00 68.00 169 PRO A C 1
ATOM 1304 O O . PRO A 1 169 ? -4.705 3.768 8.341 1.00 68.00 169 PRO A O 1
ATOM 1307 N N . VAL A 1 170 ? -4.352 1.680 9.077 1.00 66.12 170 VAL A N 1
ATOM 1308 C CA . VAL A 1 170 ? -3.216 2.024 9.930 1.00 66.12 170 VAL A CA 1
ATOM 1309 C C . VAL A 1 170 ? -2.152 0.927 9.903 1.00 66.12 170 VAL A C 1
ATOM 1311 O O . VAL A 1 170 ? -2.395 -0.236 10.228 1.00 66.12 170 VAL A O 1
ATOM 1314 N N . ARG A 1 171 ? -0.921 1.311 9.561 1.00 60.66 171 ARG A N 1
ATOM 1315 C CA . ARG A 1 171 ? 0.281 0.502 9.800 1.00 60.66 171 ARG A CA 1
ATOM 1316 C C . ARG A 1 171 ? 1.375 1.319 10.476 1.00 60.66 171 ARG A C 1
ATOM 1318 O O . ARG A 1 171 ? 2.520 1.340 10.039 1.00 60.66 171 ARG A O 1
ATOM 1325 N N . CYS A 1 172 ? 1.021 1.969 11.574 1.00 50.59 172 CYS A N 1
ATOM 1326 C CA . CYS A 1 172 ? 2.010 2.594 12.435 1.00 50.59 172 CYS A CA 1
ATOM 1327 C C . CYS A 1 172 ? 2.676 1.519 13.298 1.00 50.59 172 CYS A C 1
ATOM 1329 O O . CYS A 1 172 ? 1.995 0.660 13.859 1.00 50.59 172 CYS A O 1
ATOM 1331 N N . ALA A 1 173 ? 3.990 1.640 13.502 1.00 48.84 173 ALA A N 1
ATOM 1332 C CA . ALA A 1 173 ? 4.656 0.979 14.626 1.00 48.84 173 ALA A CA 1
ATOM 1333 C C . ALA A 1 173 ? 4.069 1.452 15.975 1.00 48.84 173 ALA A C 1
ATOM 1335 O O . ALA A 1 173 ? 4.231 0.785 16.998 1.00 48.84 173 ALA A O 1
ATOM 1336 N N . ASN A 1 174 ? 3.373 2.602 15.965 1.00 55.31 174 ASN A N 1
ATOM 1337 C CA . ASN A 1 174 ? 2.704 3.197 17.109 1.00 55.31 174 ASN A CA 1
ATOM 1338 C C . ASN A 1 174 ? 1.169 3.320 16.932 1.00 55.31 174 ASN A C 1
ATOM 1340 O O . ASN A 1 174 ? 0.663 4.294 16.370 1.00 55.31 174 ASN A O 1
ATOM 1344 N N . PRO A 1 175 ? 0.415 2.367 17.490 1.00 57.88 175 PRO A N 1
ATOM 1345 C CA . PRO A 1 175 ? -1.040 2.386 17.654 1.00 57.88 175 PRO A CA 1
ATOM 1346 C C . PRO A 1 175 ? -1.663 3.658 18.247 1.00 57.88 175 PRO A C 1
ATOM 1348 O O . PRO A 1 175 ? -2.849 3.893 18.058 1.00 57.88 175 PRO A O 1
ATOM 1351 N N . ILE A 1 176 ? -0.905 4.500 18.948 1.00 60.06 176 ILE A N 1
ATOM 1352 C CA . ILE A 1 176 ? -1.424 5.766 19.485 1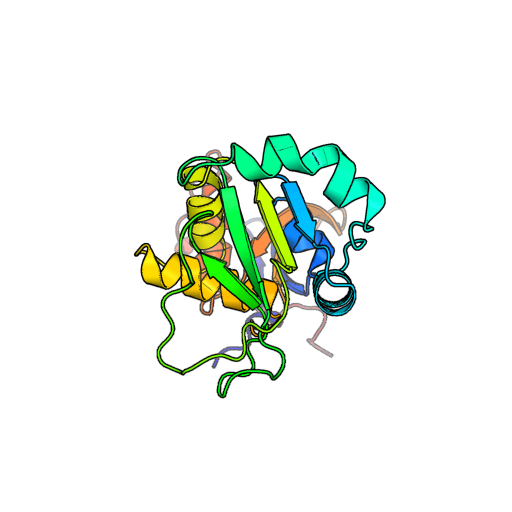.00 60.06 176 ILE A CA 1
ATOM 1353 C C . ILE A 1 176 ? -1.576 6.808 18.370 1.00 60.06 176 ILE A C 1
ATOM 1355 O O . ILE A 1 176 ? -2.590 7.496 18.310 1.00 60.06 176 ILE A O 1
ATOM 1359 N N . HIS A 1 177 ? -0.624 6.878 17.434 1.00 62.25 177 HIS A N 1
ATOM 1360 C CA . HIS A 1 177 ? -0.694 7.803 16.293 1.00 62.25 177 HIS A CA 1
ATOM 1361 C C . HIS A 1 177 ? -1.872 7.454 15.380 1.00 62.25 177 HIS A C 1
ATOM 1363 O O . HIS A 1 177 ? -2.597 8.331 14.922 1.00 62.25 177 HIS A O 1
ATOM 1369 N N . ALA A 1 178 ? -2.100 6.152 15.206 1.00 62.84 178 ALA A N 1
ATOM 1370 C CA . ALA A 1 178 ? -3.241 5.575 14.511 1.00 62.84 178 ALA A CA 1
ATOM 1371 C C . ALA A 1 178 ? -4.586 6.100 15.023 1.00 62.84 178 ALA A C 1
ATOM 1373 O O . ALA A 1 178 ? -5.427 6.581 14.264 1.00 62.84 178 ALA A O 1
ATOM 1374 N N . LEU A 1 179 ? -4.768 5.991 16.339 1.00 65.38 179 LEU A N 1
ATOM 1375 C CA . LEU A 1 179 ? -5.989 6.385 17.024 1.00 65.38 179 LEU A CA 1
ATOM 1376 C C . LEU A 1 179 ? -6.119 7.914 17.055 1.00 65.38 179 LEU A C 1
ATOM 1378 O O . LEU A 1 179 ? -7.221 8.422 16.874 1.00 65.38 179 LEU A O 1
ATOM 1382 N N . SER A 1 180 ? -5.005 8.643 17.189 1.00 64.50 180 SER A N 1
ATOM 1383 C CA . SER A 1 180 ? -4.974 10.111 17.127 1.00 64.50 180 SER A CA 1
ATOM 1384 C C . SER A 1 180 ? -5.403 10.647 15.757 1.00 64.50 180 SER A C 1
ATOM 1386 O O . SER A 1 180 ? -6.277 11.503 15.685 1.00 64.50 180 SER A O 1
ATOM 1388 N N . ALA A 1 181 ? -4.857 10.121 14.656 1.00 61.91 181 ALA A N 1
ATOM 1389 C CA . ALA A 1 181 ? -5.218 10.558 13.303 1.00 61.91 181 ALA A CA 1
ATOM 1390 C C . ALA A 1 181 ? -6.685 10.230 12.956 1.00 61.91 181 ALA A C 1
ATOM 1392 O O . ALA A 1 181 ? -7.389 11.031 12.330 1.00 61.91 181 ALA A O 1
ATOM 1393 N N . ALA A 1 182 ? -7.179 9.070 13.405 1.00 62.84 182 ALA A N 1
ATOM 1394 C CA . ALA A 1 182 ? -8.594 8.720 13.296 1.00 62.84 182 ALA A CA 1
ATOM 1395 C C . ALA A 1 182 ? -9.483 9.712 14.070 1.00 62.84 182 ALA A C 1
ATOM 1397 O O . ALA A 1 182 ? -10.508 10.153 13.551 1.00 62.84 182 ALA A O 1
ATOM 1398 N N . ALA A 1 183 ? -9.061 10.120 15.271 1.00 62.12 183 ALA A N 1
ATOM 1399 C CA . ALA A 1 183 ? -9.761 11.109 16.086 1.00 62.12 183 ALA A CA 1
ATOM 1400 C C . ALA A 1 183 ? -9.760 12.518 15.452 1.00 62.12 183 ALA A C 1
ATOM 1402 O O . ALA A 1 183 ? -10.784 13.197 15.461 1.00 62.12 183 ALA A O 1
ATOM 1403 N N . GLU A 1 184 ? -8.657 12.950 14.832 1.00 59.12 184 GLU A N 1
ATOM 1404 C CA . GLU A 1 184 ? -8.557 14.245 14.129 1.00 59.12 184 GLU A CA 1
ATOM 1405 C C . GLU A 1 184 ? -9.467 14.348 12.894 1.00 59.12 184 GLU A C 1
ATOM 1407 O O . GLU A 1 184 ? -9.915 15.439 12.534 1.00 59.12 184 GLU A O 1
ATOM 1412 N N . SER A 1 185 ? -9.799 13.212 12.274 1.00 55.31 185 SER A N 1
ATOM 1413 C CA . SER A 1 185 ? -10.724 13.122 11.133 1.00 55.31 185 SER A CA 1
ATOM 1414 C C . SER A 1 185 ? -12.178 13.479 11.497 1.00 55.31 185 SER A C 1
ATOM 1416 O O . SER A 1 185 ? -13.045 13.532 10.621 1.00 55.31 185 SER A O 1
ATOM 1418 N N . TRP A 1 186 ? -12.452 13.730 12.781 1.00 56.91 186 TRP A N 1
ATOM 1419 C CA . TRP A 1 186 ? -13.738 14.134 13.346 1.00 56.91 186 TRP A CA 1
ATOM 1420 C C . TRP A 1 186 ? -13.653 15.549 13.958 1.00 56.91 186 TRP A C 1
ATOM 1422 O O . TRP A 1 186 ? -13.542 15.712 15.171 1.00 56.91 186 TRP A O 1
ATOM 1432 N N . PRO A 1 187 ? -13.752 16.624 13.154 1.00 44.91 187 PRO A N 1
ATOM 1433 C CA . PRO A 1 187 ? -13.613 17.998 13.653 1.00 44.91 187 PRO A CA 1
ATOM 1434 C C . PRO A 1 187 ? -14.746 18.442 14.596 1.00 44.91 187 PRO A C 1
ATOM 1436 O O . PRO A 1 187 ? -14.570 19.400 15.353 1.00 44.91 187 PRO A O 1
ATOM 1439 N N . GLU A 1 188 ? -15.896 17.758 14.570 1.00 43.34 188 GLU A N 1
ATOM 1440 C CA . GLU A 1 188 ? -17.005 17.989 15.511 1.00 43.34 188 GLU A CA 1
ATOM 1441 C C . GLU A 1 188 ? -16.719 17.445 16.910 1.00 43.34 188 GLU A C 1
ATOM 1443 O O . GLU A 1 188 ? -17.388 17.822 17.873 1.00 43.34 188 GLU A O 1
ATOM 1448 N N . VAL A 1 189 ? -15.685 16.616 17.043 1.00 45.72 189 VAL A N 1
ATOM 1449 C CA . VAL A 1 189 ? -15.253 16.089 18.321 1.00 45.72 189 VAL A CA 1
ATOM 1450 C C . VAL A 1 189 ? -13.793 16.469 18.520 1.00 45.72 189 VAL A C 1
ATOM 1452 O O . VAL A 1 189 ? -12.855 15.769 18.172 1.00 45.72 189 VAL A O 1
ATOM 1455 N N . ARG A 1 190 ? -13.586 17.675 19.053 1.00 39.59 190 ARG A N 1
ATOM 1456 C CA . ARG A 1 190 ? -12.269 18.101 19.534 1.00 39.59 190 ARG A CA 1
ATOM 1457 C C . ARG A 1 190 ? -11.940 17.303 20.787 1.00 39.59 190 ARG A C 1
ATOM 1459 O O . ARG A 1 190 ? -12.413 17.646 21.865 1.00 39.59 190 ARG A O 1
ATOM 1466 N N . TYR A 1 191 ? -11.144 16.262 20.627 1.00 52.19 191 TYR A N 1
ATOM 1467 C CA . TYR A 1 191 ? -10.749 15.393 21.722 1.00 52.19 191 TYR A CA 1
ATOM 1468 C C . TYR A 1 191 ? -9.565 15.958 22.496 1.00 52.19 191 TYR A C 1
ATOM 1470 O O . TYR A 1 191 ? -8.638 16.539 21.924 1.00 52.19 191 TYR A O 1
ATOM 1478 N N . ARG A 1 192 ? -9.571 15.740 23.805 1.00 50.28 192 ARG A N 1
ATOM 1479 C CA . ARG A 1 192 ? -8.367 15.784 24.630 1.00 50.28 192 ARG A CA 1
ATOM 1480 C C . ARG A 1 192 ? -8.110 14.373 25.150 1.00 50.28 192 ARG A C 1
ATOM 1482 O O . ARG A 1 192 ? -9.055 13.622 25.363 1.00 50.28 192 ARG A O 1
ATOM 1489 N N . GLU A 1 193 ? -6.849 14.000 25.370 1.00 47.00 193 GLU A N 1
ATOM 1490 C CA . GLU A 1 193 ? -6.487 12.672 25.914 1.00 47.00 193 GLU A CA 1
ATOM 1491 C C . GLU A 1 193 ? -7.246 12.322 27.212 1.00 47.00 193 GLU A C 1
ATOM 1493 O O . GLU A 1 193 ? -7.455 11.153 27.509 1.00 47.00 193 GLU A O 1
ATOM 1498 N N . GLU A 1 194 ? -7.703 13.333 27.958 1.00 55.91 194 GLU A N 1
ATOM 1499 C CA . GLU A 1 194 ? -8.520 13.216 29.173 1.00 55.91 194 GLU A CA 1
ATOM 1500 C C . GLU A 1 194 ? -9.956 12.684 28.949 1.00 55.91 194 GLU A C 1
ATOM 1502 O O . GLU A 1 194 ? -10.600 12.280 29.916 1.00 55.91 194 GLU A O 1
ATOM 1507 N N . ASP A 1 195 ? -10.453 12.635 27.707 1.00 50.94 195 ASP A N 1
ATOM 1508 C CA . ASP A 1 195 ? -11.840 12.253 27.386 1.00 50.94 195 ASP A CA 1
ATOM 1509 C C . ASP A 1 195 ? -12.049 10.745 27.130 1.00 50.94 195 ASP A C 1
ATOM 1511 O O . ASP A 1 195 ? -13.195 10.304 26.993 1.00 50.94 195 ASP A O 1
ATOM 1515 N N . PHE A 1 196 ? -10.973 9.950 27.067 1.00 53.81 196 PHE A N 1
ATOM 1516 C CA . PHE A 1 196 ? -11.030 8.514 26.778 1.00 53.81 196 PHE A CA 1
ATOM 1517 C C . PHE A 1 196 ? -10.415 7.672 27.892 1.00 53.81 196 PHE A C 1
ATOM 1519 O O . PHE A 1 196 ? -9.323 7.952 28.381 1.00 53.81 196 PHE A O 1
ATOM 1526 N N . ASP A 1 197 ? -11.097 6.578 28.233 1.00 56.62 197 ASP A N 1
ATOM 1527 C CA . ASP A 1 197 ? -10.577 5.570 29.156 1.00 56.62 197 ASP A CA 1
ATOM 1528 C C . ASP A 1 197 ? -9.978 4.397 28.365 1.00 56.62 197 ASP A C 1
ATOM 1530 O O . ASP A 1 197 ? -10.649 3.770 27.534 1.00 56.62 197 ASP A O 1
ATOM 1534 N N . PHE A 1 198 ? -8.697 4.108 28.606 1.00 56.22 198 PHE A N 1
ATOM 1535 C CA . PHE A 1 198 ? -8.008 2.972 27.999 1.00 56.22 198 PHE A CA 1
ATOM 1536 C C . PHE A 1 198 ? -8.465 1.685 28.677 1.00 56.22 198 PHE A C 1
ATOM 1538 O O . PHE A 1 198 ? -8.243 1.478 29.869 1.00 56.22 198 PHE A O 1
ATOM 1545 N N . SER A 1 199 ? -9.036 0.768 27.902 1.00 59.22 199 SER A N 1
ATOM 1546 C CA . SER A 1 199 ? -9.434 -0.537 28.427 1.00 59.22 199 SER A CA 1
ATOM 1547 C C . SER A 1 199 ? -9.099 -1.673 27.470 1.00 59.22 199 SER A C 1
ATOM 1549 O O . SER A 1 199 ? -8.894 -1.485 26.267 1.00 59.22 199 SER A O 1
ATOM 1551 N N . LEU A 1 200 ? -8.993 -2.873 28.040 1.00 56.47 200 LEU A N 1
ATOM 1552 C CA . LEU A 1 200 ? -8.879 -4.108 27.274 1.00 56.47 200 LEU A CA 1
ATOM 1553 C C . LEU A 1 200 ? -10.185 -4.344 26.510 1.00 56.47 200 LEU A C 1
ATOM 1555 O O . LEU A 1 200 ? -11.270 -4.062 27.025 1.00 56.47 200 LEU A O 1
ATOM 1559 N N . LYS A 1 201 ? -10.091 -4.886 25.293 1.00 61.72 201 LYS A N 1
ATOM 1560 C CA . LYS A 1 201 ? -11.265 -5.365 24.560 1.00 61.72 201 LYS A CA 1
ATOM 1561 C C . LYS A 1 201 ? -11.985 -6.395 25.438 1.00 61.72 201 LYS A C 1
ATOM 1563 O O . LYS A 1 201 ? -11.397 -7.399 25.833 1.00 61.72 201 LYS A O 1
ATOM 1568 N N . SER A 1 202 ? -13.253 -6.131 25.748 1.00 54.78 202 SER A N 1
ATOM 1569 C CA . SER A 1 202 ? -14.123 -6.981 26.578 1.00 54.78 202 SER A CA 1
ATOM 1570 C C . SER A 1 202 ? -14.213 -8.424 26.080 1.00 54.78 202 SER A C 1
ATOM 1572 O O . SER A 1 202 ? -14.441 -9.339 26.861 1.00 54.78 202 SER A O 1
ATOM 1574 N N . ASP A 1 203 ? -13.983 -8.618 24.786 1.00 51.28 203 ASP A N 1
ATOM 1575 C CA . ASP A 1 203 ? -14.192 -9.866 24.055 1.00 51.28 203 ASP A CA 1
ATOM 1576 C C . ASP A 1 203 ? -13.039 -10.875 24.278 1.00 51.28 203 ASP A C 1
ATOM 1578 O O . ASP A 1 203 ? -13.047 -11.970 23.722 1.00 51.28 203 ASP A O 1
ATOM 1582 N N . LEU A 1 204 ? -12.041 -10.495 25.088 1.00 44.53 204 LEU A N 1
ATOM 1583 C CA . LEU A 1 204 ? -10.858 -11.280 25.468 1.00 44.53 204 LEU A CA 1
ATOM 1584 C C . LEU A 1 204 ? -10.717 -11.442 26.993 1.00 44.53 204 LEU A C 1
ATOM 1586 O O . LEU A 1 204 ? -9.665 -11.859 27.475 1.00 44.53 204 LEU A O 1
ATOM 1590 N N . ALA A 1 205 ? -11.744 -11.064 27.762 1.00 38.72 205 ALA A N 1
ATOM 1591 C CA . ALA A 1 205 ? -11.748 -11.171 29.222 1.00 38.72 205 ALA A CA 1
ATOM 1592 C C . ALA A 1 205 ? -12.159 -12.563 29.754 1.00 38.72 205 ALA A C 1
ATOM 1594 O O . ALA A 1 205 ? -12.287 -12.707 30.970 1.00 38.72 205 ALA A O 1
ATOM 1595 N N . ASP A 1 206 ? -12.309 -13.562 28.875 1.00 38.28 206 ASP A N 1
ATOM 1596 C CA . ASP A 1 206 ? -12.579 -14.971 29.209 1.00 38.28 206 ASP A CA 1
ATOM 1597 C C . ASP A 1 206 ? -11.456 -15.907 28.722 1.00 38.28 206 ASP A C 1
ATOM 1599 O O . ASP A 1 206 ? -11.115 -15.864 27.515 1.00 38.28 206 ASP A O 1
#

Secondary structure (DSSP, 8-state):
---GGGEEEEETTSSEEEEEEE--HHHHHTT-SSEEEE--HHHHHHHTSPPPPHHHHHHTHHHHHH--TTTEEEEEE-SS--TTS--EEEE-TTS----SS-----SS--EEEES-HHHHHHHHHHHSS--SHHHHHHHHHHHHHT-SPPPEEEEEEETTT--EEEEEEE--S-HHHHHHHHHHT-TTS---GGGEEEEE-GGG--

pLDDT: mean 76.71, std 14.42, range [38.28, 95.5]

Organism: NCBI:txid1944635

Solvent-accessible surface area (backbone atoms only — not comparable to full-atom values): 11550 Å² total; per-residue (Å²): 130,89,70,52,74,50,34,32,40,29,45,82,85,65,49,38,36,41,32,43,40,87,45,52,58,44,66,55,54,70,74,48,62,56,46,81,46,27,51,34,60,70,53,14,60,68,43,61,49,79,47,43,48,74,66,60,51,58,75,41,43,70,59,65,73,66,51,41,70,60,42,22,35,27,29,40,38,38,82,57,61,46,97,87,56,38,35,34,42,42,24,43,58,93,46,79,58,90,63,100,63,93,72,53,59,89,50,81,66,33,28,37,40,42,31,47,38,67,53,41,46,51,51,46,37,68,33,30,91,38,86,49,74,67,47,36,38,52,48,51,14,28,58,60,38,59,68,51,76,78,40,28,22,40,31,37,26,35,61,87,78,68,43,74,78,46,77,42,70,29,49,48,99,45,66,64,59,44,51,49,56,59,46,62,76,36,79,93,52,82,80,54,84,89,51,47,58,85,40,68,45,76,93,67,76,120

Foldseek 3Di:
DDDQQFKWKAFLVRQKIWGKAFDALQVLCVPQQFDWAFQDPVLCVLSVHDHDHPVNCVVCVVVLVPDFQQFKKFKFAAPDQDPLRFGIFIDTSPDDGDDPDDGRRVDDTRTMGGGGPVSNLVSLVQAEVDDDPNSSRVSVSCSSRVSADGKIWTFMARPVVRDGPDIHIYRYPDPVSRVVVVQVVCPVDPDDPVRIDMDTDPVPPD

Nearest PDB structures (foldseek):
  8k2t-assembly1_B  TM=1.972E-01  e=1.737E-01  Escherichia coli
  2pnz-assembly1_A  TM=4.896E-01  e=9.006E+00  Pyrococcus abyssi
  3tw7-assembly1_B-2  TM=2.293E-01  e=1.106E+00  Rhizobium etli CFN 42
  8rth-assembly1_A  TM=1.770E-01  e=2.622E+00  Trypanosoma brucei
  2qf7-assembly1_B-2  TM=1.721E-01  e=3.797E+00  Rhizobium etli CFN 42

Sequence (206 aa):
MLDFSHYALYDSARTMRLSLEPMTRTQMLADFPGEIVISSPLLAARLGCEAADAEAMQRRREEFAALDEESAFRVWLNRTPARDGRIAYVSAPDSLPDVEEEPDWGISSAGFLIGSVAEISEWVKRMTDADDPASILRELSRILSGCSEPPHAAQLTDLSTGAVIMTWPVRCANPIHALSAAAESWPEVRYREEDFDFSLKSDLAD

Radius of gyration: 19.47 Å; Cα contacts (8 Å, |Δi|>4): 356; chains: 1; bounding box: 50×33×54 Å